Protein AF-A0A3D0QJH9-F1 (afdb_monomer)

pLDDT: mean 87.27, std 7.2, range [61.88, 96.06]

Sequence (185 aa):
MIFDTCVPEQPLGAFIERFICYSDYKVGHAIDRFLPDGNTEIIIDLTDTPQPIFDNVTLQEIQSCKECWASGVRTQPISIPSGNGSAMFIIIFKKGMAAPFFPLPIEMFKRAVGVTPKTYLLIHRFQKAVQEIERRPNLDCAQLALDCGYFDQSHFVHSFKRFSGFTPTEYVSRKNGILNYVPVG

Solvent-accessible surface area (backbone atoms only — not comparable to full-atom values): 10541 Å² total; per-residue (Å²): 108,49,79,47,76,46,67,52,60,81,78,52,38,79,30,36,57,30,39,41,39,38,28,58,39,80,57,99,58,65,70,34,76,50,67,60,81,54,43,34,34,42,40,33,36,71,52,95,68,67,46,52,32,28,38,85,81,81,63,46,75,74,48,68,48,61,49,58,54,70,46,66,68,49,95,56,65,46,28,32,63,45,41,66,74,35,28,41,43,34,42,33,23,35,71,84,45,44,62,87,68,66,80,52,64,76,67,49,51,26,70,76,70,71,44,47,74,45,56,50,49,51,50,50,32,45,53,49,42,58,56,49,58,75,73,43,96,68,89,51,60,55,62,48,14,50,77,37,73,31,94,40,40,66,60,31,38,52,53,41,22,72,75,71,76,32,44,66,70,57,42,65,77,43,52,72,87,49,88,97,48,65,81,82,134

Foldseek 3Di:
DDWDKAQDDPPCNVWFRIKIWDFQDDDPDWKDKAAFPQKKKKKAWLDQDWWFKADPPPRHGPDTDPGIDMDGGDPGIIITTPCRRTTMIMTITDRPSCVVVPVDPQCVCCVVVVDHPSVVLLVQLLLQLLVVLLVDPDDDLQVSCVVSPHPGSVRSQVSNCVPLVHGPVRQSVFDPSDRPDGDDD

Secondary structure (DSSP, 8-state):
-EEEEEPPPTTGGGTEEEEEEEES---S-SEEEEPP-S-EEEEEE-SSS-EEEE-TTT--EEEEE-SEEEE---SS-EEEE--TT-EEEEEEEPTTTTTTTSSS-THHHHHHHSS-HHHHHHHHHHHHHHHHHHH-SS--HHHHHHHTT-SSHHHHHHHHHHHHSS-HHHHHHH--SSTT-----

Nearest PDB structures (foldseek):
  7r3w-assembly4_D  TM=7.873E-01  e=7.531E-02  Salmonella enterica subsp. enterica serovar Typhimurium
  7w2b-assembly4_J  TM=5.674E-01  e=5.263E-02  Xenopus laevis
  6djz-assembly1_B  TM=5.673E-01  e=5.587E-02  Homo sapiens
  8wue-assembly2_F  TM=4.657E-01  e=4.400E-02  Xenopus laevis
  8w4b-assembly1_A  TM=4.652E-01  e=7.094E-02  Xenopus laevis

Mean predicted aligned error: 7.63 Å

Structure (mmCIF, N/CA/C/O backbone):
data_AF-A0A3D0QJH9-F1
#
_entry.id   AF-A0A3D0QJH9-F1
#
loop_
_atom_site.group_PDB
_atom_site.id
_atom_site.type_symbol
_atom_site.label_atom_id
_atom_site.label_alt_id
_atom_site.label_comp_id
_atom_site.label_asym_id
_atom_site.label_entity_id
_atom_site.label_seq_id
_atom_site.pdbx_PDB_ins_code
_atom_site.Cartn_x
_atom_site.Cartn_y
_atom_site.Cartn_z
_atom_site.occupancy
_atom_site.B_iso_or_equiv
_atom_site.auth_seq_id
_atom_site.auth_comp_id
_atom_site.auth_asym_id
_atom_site.auth_atom_id
_atom_site.pdbx_PDB_model_num
ATOM 1 N N . MET A 1 1 ? 1.168 -13.187 6.474 1.00 61.88 1 MET A N 1
ATOM 2 C CA . MET A 1 1 ? 2.013 -12.903 5.301 1.00 61.88 1 MET A CA 1
ATOM 3 C C . MET A 1 1 ? 1.170 -13.149 4.070 1.00 61.88 1 MET A C 1
ATOM 5 O O . MET A 1 1 ? 0.866 -14.301 3.779 1.00 61.88 1 MET A O 1
ATOM 9 N N . ILE A 1 2 ? 0.733 -12.075 3.422 1.00 68.62 2 ILE A N 1
ATOM 10 C CA . ILE A 1 2 ? 0.092 -12.131 2.105 1.00 68.62 2 ILE A CA 1
ATOM 11 C C . ILE A 1 2 ? 1.190 -11.814 1.096 1.00 68.62 2 ILE A C 1
ATOM 13 O O . ILE A 1 2 ? 1.929 -10.851 1.295 1.00 68.62 2 ILE A O 1
ATOM 17 N N . PHE A 1 3 ? 1.330 -12.636 0.062 1.00 79.19 3 PHE A N 1
ATOM 18 C CA . PHE A 1 3 ? 2.196 -12.353 -1.076 1.00 79.19 3 PHE A CA 1
ATOM 19 C C . PHE A 1 3 ? 1.542 -12.943 -2.317 1.00 79.19 3 PHE A C 1
ATOM 21 O O . PHE A 1 3 ? 1.626 -14.144 -2.565 1.00 79.19 3 PHE A O 1
ATOM 28 N N . ASP A 1 4 ? 0.886 -12.083 -3.080 1.00 82.06 4 ASP A N 1
ATOM 29 C CA . ASP A 1 4 ? 0.178 -12.448 -4.293 1.00 82.06 4 ASP A CA 1
ATOM 30 C C . ASP A 1 4 ? 0.818 -11.753 -5.485 1.00 82.06 4 ASP A C 1
ATOM 32 O O . ASP A 1 4 ? 1.147 -10.565 -5.453 1.00 82.06 4 ASP A O 1
ATOM 36 N N . THR A 1 5 ? 0.990 -12.505 -6.565 1.00 89.62 5 THR A N 1
ATOM 37 C CA . THR A 1 5 ? 1.439 -11.976 -7.851 1.00 89.62 5 THR A CA 1
ATOM 38 C C . THR A 1 5 ? 0.420 -12.349 -8.914 1.00 89.62 5 THR A C 1
ATOM 40 O O . THR A 1 5 ? -0.013 -13.497 -8.986 1.00 89.62 5 THR A O 1
ATOM 43 N N . CYS A 1 6 ? 0.038 -11.385 -9.746 1.00 90.50 6 CYS A N 1
ATOM 44 C CA . CYS A 1 6 ? -0.956 -11.577 -10.797 1.00 90.50 6 CYS A CA 1
ATOM 45 C C . CYS A 1 6 ? -0.479 -10.941 -12.102 1.00 90.50 6 CYS A C 1
ATOM 47 O O . CYS A 1 6 ? -0.035 -9.795 -12.109 1.00 90.50 6 CYS A O 1
ATOM 49 N N . VAL A 1 7 ? -0.588 -11.667 -13.214 1.00 91.94 7 VAL A N 1
ATOM 50 C CA . VAL A 1 7 ? -0.393 -11.101 -14.554 1.00 91.94 7 VAL A CA 1
ATOM 51 C C . VAL A 1 7 ? -1.767 -10.681 -15.079 1.00 91.94 7 VAL A C 1
ATOM 53 O O . VAL A 1 7 ? -2.644 -11.539 -15.179 1.00 91.94 7 VAL A O 1
ATOM 56 N N . PRO A 1 8 ? -1.996 -9.394 -15.395 1.00 90.31 8 PRO A N 1
ATOM 57 C CA . PRO A 1 8 ? -3.297 -8.956 -15.878 1.00 90.31 8 PRO A CA 1
ATOM 58 C C . PRO A 1 8 ? -3.631 -9.528 -17.253 1.00 90.31 8 PRO A C 1
ATOM 60 O O . PRO A 1 8 ? -2.780 -9.606 -18.141 1.00 90.31 8 PRO A O 1
ATOM 63 N N . GLU A 1 9 ? -4.913 -9.810 -17.459 1.00 90.00 9 GLU A N 1
ATOM 64 C CA . GLU A 1 9 ? -5.459 -10.052 -18.789 1.00 90.00 9 GLU A CA 1
ATOM 65 C C . GLU A 1 9 ? -5.442 -8.775 -19.650 1.00 90.00 9 GLU A C 1
ATOM 67 O O . GLU A 1 9 ? -5.153 -7.658 -19.199 1.00 90.00 9 GLU A O 1
ATOM 72 N N . GLN A 1 10 ? -5.738 -8.938 -20.937 1.00 87.88 10 GLN A N 1
ATOM 73 C CA . GLN A 1 10 ? -5.883 -7.808 -21.850 1.00 87.88 10 GLN A CA 1
ATOM 74 C C . GLN A 1 10 ? -7.065 -6.909 -21.435 1.00 87.88 10 GLN A C 1
ATOM 76 O O . GLN A 1 10 ? -8.064 -7.413 -20.925 1.00 87.88 10 GLN A O 1
ATOM 81 N N . PRO A 1 11 ? -6.982 -5.580 -21.649 1.00 89.06 11 PRO A N 1
ATOM 82 C CA . PRO A 1 11 ? -5.914 -4.858 -22.356 1.00 89.06 11 PRO A CA 1
ATOM 83 C C . PRO A 1 11 ? -4.693 -4.511 -21.486 1.00 89.06 11 PRO A C 1
ATOM 85 O O . PRO A 1 11 ? -3.663 -4.085 -22.003 1.00 89.06 11 PRO A O 1
ATOM 88 N N . LEU A 1 12 ? -4.780 -4.677 -20.164 1.00 84.69 12 LEU A N 1
ATOM 89 C CA . LEU A 1 12 ? -3.720 -4.260 -19.243 1.00 84.69 12 LEU A CA 1
ATOM 90 C C . LEU A 1 12 ? -2.441 -5.091 -19.403 1.00 84.69 12 LEU A C 1
ATOM 92 O O . LEU A 1 12 ? -1.347 -4.532 -19.327 1.00 84.69 12 LEU A O 1
ATOM 96 N N . GLY A 1 13 ? -2.560 -6.384 -19.718 1.00 90.06 13 GLY A N 1
ATOM 97 C CA . GLY A 1 13 ? -1.424 -7.273 -19.994 1.00 90.06 13 GLY A CA 1
ATOM 98 C C . GLY A 1 13 ? -0.549 -6.865 -21.190 1.00 90.06 13 GLY A C 1
ATOM 99 O O . GLY A 1 13 ? 0.566 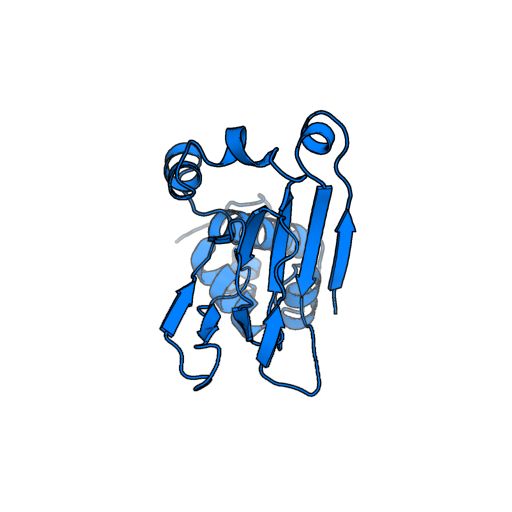-7.374 -21.343 1.00 90.06 13 GLY A O 1
ATOM 100 N N . ALA A 1 14 ? -0.997 -5.938 -22.046 1.00 92.06 14 ALA A N 1
ATOM 101 C CA . ALA A 1 14 ? -0.144 -5.336 -23.075 1.00 92.06 14 ALA A CA 1
ATOM 102 C C . ALA A 1 14 ? 0.936 -4.413 -22.481 1.00 92.06 14 ALA A C 1
ATOM 104 O O . ALA A 1 14 ? 2.018 -4.291 -23.054 1.00 92.06 14 ALA A O 1
ATOM 105 N N . PHE A 1 15 ? 0.668 -3.803 -21.324 1.00 93.12 15 PHE A N 1
ATOM 106 C CA . PHE A 1 15 ? 1.528 -2.787 -20.711 1.00 93.12 15 PHE A CA 1
ATOM 107 C C . PHE A 1 15 ? 2.142 -3.241 -19.389 1.00 93.12 15 PHE A C 1
ATOM 109 O O . PHE A 1 15 ? 3.288 -2.911 -19.088 1.00 93.12 15 PHE A O 1
ATOM 116 N N . ILE A 1 16 ? 1.376 -3.992 -18.601 1.00 93.50 16 ILE A N 1
ATOM 117 C CA . ILE A 1 16 ? 1.731 -4.411 -17.250 1.00 93.50 16 ILE A CA 1
ATOM 118 C C . ILE A 1 16 ? 2.329 -5.815 -17.316 1.00 93.50 16 ILE A C 1
ATOM 120 O O . ILE A 1 16 ? 1.753 -6.731 -17.901 1.00 93.50 16 ILE A O 1
ATOM 124 N N . GLU A 1 17 ? 3.512 -5.961 -16.730 1.00 94.06 17 GLU A N 1
ATOM 125 C CA . GLU A 1 17 ? 4.210 -7.234 -16.571 1.00 94.06 17 GLU A CA 1
ATOM 126 C C . GLU A 1 17 ? 3.543 -8.052 -15.462 1.00 94.06 17 GLU A C 1
ATOM 128 O O . GLU A 1 17 ? 3.241 -9.227 -15.657 1.00 94.06 17 GLU A O 1
ATOM 133 N N . ARG A 1 18 ? 3.290 -7.427 -14.304 1.00 94.56 18 ARG A N 1
ATOM 134 C CA . ARG A 1 18 ? 2.581 -8.039 -13.172 1.00 94.56 18 ARG A CA 1
ATOM 135 C C . ARG A 1 18 ? 2.132 -7.015 -12.135 1.00 94.56 18 ARG A C 1
ATOM 137 O O . ARG A 1 18 ? 2.728 -5.947 -11.993 1.00 94.56 18 ARG A O 1
ATOM 144 N N . PHE A 1 19 ? 1.131 -7.402 -11.361 1.00 90.88 19 PHE A N 1
ATOM 145 C CA . PHE A 1 19 ? 0.822 -6.843 -10.056 1.00 90.88 19 PHE A CA 1
ATOM 146 C C . PHE A 1 19 ? 1.494 -7.671 -8.969 1.00 90.88 19 PHE A C 1
ATOM 148 O O . PHE A 1 19 ? 1.499 -8.900 -9.051 1.00 90.88 19 PHE A O 1
ATOM 155 N N . ILE A 1 20 ? 2.003 -7.005 -7.940 1.00 90.75 20 ILE A N 1
ATOM 156 C CA . ILE A 1 20 ? 2.455 -7.634 -6.700 1.00 90.75 20 ILE A CA 1
ATOM 157 C C . ILE A 1 20 ? 1.680 -6.995 -5.556 1.00 90.75 20 ILE A C 1
ATOM 159 O O . ILE A 1 20 ? 1.664 -5.775 -5.425 1.00 90.75 20 ILE A O 1
ATOM 163 N N . CYS A 1 21 ? 1.046 -7.807 -4.723 1.00 85.88 21 CYS A N 1
ATOM 164 C CA . CYS A 1 21 ? 0.415 -7.367 -3.490 1.00 85.88 21 CYS A CA 1
ATOM 165 C C . CYS A 1 21 ? 1.049 -8.129 -2.336 1.00 85.88 21 CYS A C 1
ATOM 167 O O . CYS A 1 21 ? 1.087 -9.359 -2.367 1.00 85.88 21 CYS A O 1
ATOM 169 N N . TYR A 1 22 ? 1.533 -7.430 -1.317 1.00 85.44 22 TYR A N 1
ATOM 170 C CA . TYR A 1 22 ? 2.007 -8.103 -0.116 1.00 85.44 22 TYR A CA 1
ATOM 171 C C . TYR A 1 22 ? 1.679 -7.341 1.161 1.00 85.44 22 TYR A C 1
ATOM 173 O O . TYR A 1 22 ? 1.507 -6.123 1.146 1.00 85.44 22 TYR A O 1
ATOM 181 N N . SER A 1 23 ? 1.608 -8.077 2.270 1.00 84.12 23 SER A N 1
ATOM 182 C CA . SER A 1 23 ? 1.495 -7.545 3.630 1.00 84.12 23 SER A CA 1
ATOM 183 C C . SER A 1 23 ? 2.172 -8.463 4.645 1.00 84.12 23 SER A C 1
ATOM 185 O O . SER A 1 23 ? 2.295 -9.678 4.437 1.00 84.12 23 SER A O 1
ATOM 187 N N . ASP A 1 24 ? 2.560 -7.883 5.783 1.00 74.12 24 ASP A N 1
ATOM 188 C CA . ASP A 1 24 ? 3.115 -8.603 6.938 1.00 74.12 24 ASP A CA 1
ATOM 189 C C . ASP A 1 24 ? 4.383 -9.388 6.595 1.00 74.12 24 ASP A C 1
ATOM 191 O O . ASP A 1 24 ? 4.599 -10.509 7.069 1.00 74.12 24 ASP A O 1
ATOM 195 N N . TYR A 1 25 ? 5.209 -8.799 5.731 1.00 73.94 25 TYR A N 1
ATOM 196 C CA . TYR A 1 25 ? 6.512 -9.336 5.387 1.00 73.94 25 TYR A CA 1
ATOM 197 C C . TYR A 1 25 ? 7.448 -9.178 6.594 1.00 73.94 25 TYR A C 1
ATOM 199 O O . TYR A 1 25 ? 7.497 -8.115 7.219 1.00 73.94 25 TYR A O 1
ATOM 207 N N . LYS A 1 26 ? 8.131 -10.265 6.972 1.00 75.88 26 LYS A N 1
ATOM 208 C CA . LYS A 1 26 ? 9.106 -10.293 8.068 1.00 75.88 26 LYS A CA 1
ATOM 209 C C . LYS A 1 26 ? 10.407 -10.899 7.573 1.00 75.88 26 LYS A C 1
ATOM 211 O O . LYS A 1 26 ? 10.444 -12.071 7.210 1.00 75.88 26 LYS A O 1
ATOM 216 N N . VAL A 1 27 ? 11.470 -10.115 7.614 1.00 81.31 27 VAL A N 1
ATOM 217 C CA . VAL A 1 27 ? 12.816 -10.504 7.201 1.00 81.31 27 VAL A CA 1
ATOM 218 C C . VAL A 1 27 ? 13.843 -10.094 8.247 1.00 81.31 27 VAL A C 1
ATOM 220 O O . VAL A 1 27 ? 13.664 -9.124 8.983 1.00 81.31 27 VAL A O 1
ATOM 223 N N . GLY A 1 28 ? 14.916 -10.882 8.342 1.00 86.81 28 GLY A N 1
ATOM 224 C CA . GLY A 1 28 ? 15.949 -10.763 9.378 1.00 86.81 28 GLY A CA 1
ATOM 225 C C . GLY A 1 28 ? 16.920 -9.594 9.198 1.00 86.81 28 GLY A C 1
ATOM 226 O O . GLY A 1 28 ? 17.901 -9.504 9.931 1.00 86.81 28 GLY A O 1
ATOM 227 N N . HIS A 1 29 ? 16.674 -8.716 8.229 1.00 89.88 29 HIS A N 1
ATOM 228 C CA . HIS A 1 29 ? 17.491 -7.550 7.912 1.00 89.88 29 HIS A CA 1
ATOM 229 C C . HIS A 1 29 ? 16.612 -6.307 7.732 1.00 89.88 29 HIS A C 1
ATOM 231 O O . HIS A 1 29 ? 15.392 -6.401 7.604 1.00 89.88 29 HIS A O 1
ATOM 237 N N . ALA A 1 30 ? 17.231 -5.128 7.817 1.00 88.88 30 ALA A N 1
ATOM 238 C CA . ALA A 1 30 ? 16.512 -3.854 7.887 1.00 88.88 30 ALA A CA 1
ATOM 239 C C . ALA A 1 30 ? 16.455 -3.094 6.555 1.00 88.88 30 ALA A C 1
ATOM 241 O O . ALA A 1 30 ? 15.488 -2.370 6.316 1.00 88.88 30 ALA A O 1
ATOM 242 N N . ILE A 1 31 ? 17.489 -3.229 5.720 1.00 92.31 31 ILE A N 1
ATOM 243 C CA . ILE A 1 31 ? 17.628 -2.497 4.459 1.00 92.31 31 ILE A CA 1
ATOM 244 C C . ILE A 1 31 ? 17.885 -3.479 3.321 1.00 92.31 31 ILE A C 1
ATOM 246 O O . ILE A 1 31 ? 18.807 -4.292 3.388 1.00 92.31 31 ILE A O 1
ATOM 250 N N . ASP A 1 32 ? 17.092 -3.351 2.264 1.00 92.38 32 ASP A N 1
ATOM 251 C CA . ASP A 1 32 ? 17.270 -4.028 0.991 1.00 92.38 32 ASP A CA 1
ATOM 252 C C . ASP A 1 32 ? 17.932 -3.115 -0.031 1.00 92.38 32 ASP A C 1
ATOM 254 O O . ASP A 1 32 ? 17.676 -1.910 -0.092 1.00 92.38 32 ASP A O 1
ATOM 258 N N . ARG A 1 33 ? 18.768 -3.719 -0.876 1.00 93.50 33 ARG A N 1
ATOM 259 C CA . ARG A 1 33 ? 19.326 -3.063 -2.054 1.00 93.50 33 ARG A CA 1
ATOM 260 C C . ARG A 1 33 ? 18.624 -3.580 -3.297 1.00 93.50 33 ARG A C 1
ATOM 262 O O . ARG A 1 33 ? 18.899 -4.686 -3.754 1.00 93.50 33 ARG A O 1
ATOM 269 N N . PHE A 1 34 ? 17.761 -2.752 -3.865 1.00 90.31 34 PHE A N 1
ATOM 270 C CA . PHE A 1 34 ? 17.111 -3.050 -5.130 1.00 90.31 34 PHE A CA 1
ATOM 271 C C . PHE A 1 34 ? 18.025 -2.635 -6.288 1.00 90.31 34 PHE A C 1
ATOM 273 O O . PHE A 1 34 ? 18.490 -1.492 -6.365 1.00 90.31 34 PHE A O 1
ATOM 280 N N . LEU A 1 35 ? 18.347 -3.594 -7.155 1.00 91.75 35 LEU A N 1
ATOM 281 C CA . LEU A 1 35 ? 19.263 -3.412 -8.280 1.00 91.75 35 LEU A CA 1
ATOM 282 C C . LEU A 1 35 ? 18.505 -2.922 -9.524 1.00 91.75 35 LEU A C 1
ATOM 284 O O . LEU A 1 35 ? 17.335 -3.257 -9.687 1.00 91.75 35 LEU A O 1
ATOM 288 N N . PRO A 1 36 ? 19.157 -2.175 -10.432 1.00 89.50 36 PRO A N 1
ATOM 289 C CA . PRO A 1 36 ? 18.555 -1.811 -11.709 1.00 89.50 36 PRO A CA 1
ATOM 290 C C . PRO A 1 36 ? 18.096 -3.028 -12.523 1.00 89.50 36 PRO A C 1
ATOM 292 O O . PRO A 1 36 ? 18.908 -3.887 -12.864 1.00 89.50 36 PRO A O 1
ATOM 295 N N . ASP A 1 37 ? 16.818 -3.067 -12.896 1.00 88.19 37 ASP A N 1
ATOM 296 C CA . ASP A 1 37 ? 16.212 -4.141 -13.702 1.00 88.19 37 ASP A CA 1
ATOM 297 C C . ASP A 1 37 ? 15.601 -3.645 -15.035 1.00 88.19 37 ASP A C 1
ATOM 299 O O . ASP A 1 37 ? 15.262 -4.435 -15.926 1.00 88.19 37 ASP A O 1
ATOM 303 N N . GLY A 1 38 ? 15.521 -2.321 -15.207 1.00 86.31 38 GLY A N 1
ATOM 304 C CA . GLY A 1 38 ? 14.949 -1.658 -16.379 1.00 86.31 38 GLY A CA 1
ATOM 305 C C . GLY A 1 38 ? 13.425 -1.537 -16.350 1.00 86.31 38 GLY A C 1
ATOM 306 O O . GLY A 1 38 ? 12.846 -1.092 -17.345 1.00 86.31 38 GLY A O 1
ATOM 307 N N . ASN A 1 39 ? 12.777 -1.925 -15.253 1.00 89.56 39 ASN A N 1
ATOM 308 C CA . ASN A 1 39 ? 11.342 -1.778 -15.095 1.00 89.56 39 ASN A CA 1
ATOM 309 C C . ASN A 1 39 ? 10.981 -0.355 -14.671 1.00 89.56 39 ASN A C 1
ATOM 311 O O . ASN A 1 39 ? 11.800 0.448 -14.222 1.00 89.56 39 ASN A O 1
ATOM 315 N N . THR A 1 40 ? 9.715 -0.031 -14.880 1.00 91.06 40 THR A N 1
ATOM 316 C CA . THR A 1 40 ? 9.078 1.133 -14.281 1.00 91.06 40 THR A CA 1
ATOM 317 C C . THR A 1 40 ? 7.937 0.615 -13.430 1.00 91.06 40 THR A C 1
ATOM 319 O O . THR A 1 40 ? 7.256 -0.332 -13.825 1.00 91.06 40 THR A O 1
ATOM 322 N N . GLU A 1 41 ? 7.741 1.217 -12.268 1.00 91.75 41 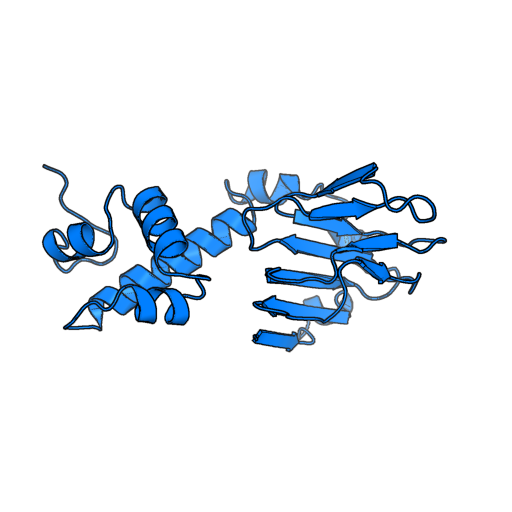GLU A N 1
ATOM 323 C CA . GLU A 1 41 ? 6.806 0.732 -11.265 1.00 91.75 41 GLU A CA 1
ATOM 324 C C . GLU A 1 41 ? 5.944 1.873 -10.742 1.00 91.75 41 GLU A C 1
ATOM 326 O O . GLU A 1 41 ? 6.436 2.981 -10.527 1.00 91.75 41 GLU A O 1
ATOM 331 N N . ILE A 1 42 ? 4.667 1.594 -10.499 1.00 90.19 42 ILE A N 1
ATOM 332 C CA . ILE A 1 42 ? 3.840 2.401 -9.599 1.00 90.19 42 ILE A CA 1
ATOM 333 C C . ILE A 1 42 ? 3.705 1.612 -8.308 1.00 90.19 42 ILE A C 1
ATOM 335 O O . ILE A 1 42 ? 3.269 0.463 -8.321 1.00 90.19 42 ILE A O 1
ATOM 339 N N . ILE A 1 43 ? 4.071 2.236 -7.199 1.00 89.69 43 ILE A N 1
ATOM 340 C CA . ILE A 1 43 ? 4.036 1.631 -5.875 1.00 89.69 43 ILE A CA 1
ATOM 341 C C . ILE A 1 43 ? 2.962 2.353 -5.076 1.00 89.69 43 ILE A C 1
ATOM 343 O O . ILE A 1 43 ? 2.952 3.581 -5.001 1.00 89.69 43 ILE A O 1
ATOM 347 N N . ILE A 1 44 ? 2.038 1.589 -4.505 1.00 87.94 44 ILE A N 1
ATOM 348 C CA . ILE A 1 44 ? 0.986 2.070 -3.616 1.00 87.94 44 ILE A CA 1
ATOM 349 C C . ILE A 1 44 ? 1.269 1.490 -2.235 1.00 87.94 44 ILE A C 1
ATOM 351 O O . ILE A 1 44 ? 1.147 0.284 -2.023 1.00 87.94 44 ILE A O 1
ATOM 355 N N . ASP A 1 45 ? 1.631 2.359 -1.303 1.00 87.00 45 ASP A N 1
ATOM 356 C CA . ASP A 1 45 ? 1.799 2.012 0.098 1.00 87.00 45 ASP A CA 1
ATOM 357 C C . ASP A 1 45 ? 0.447 1.990 0.803 1.00 87.00 45 ASP A C 1
ATOM 359 O O . ASP A 1 45 ? -0.311 2.967 0.833 1.00 87.00 45 ASP A O 1
ATOM 363 N N . LEU A 1 46 ? 0.137 0.823 1.352 1.00 82.50 46 LEU A N 1
ATOM 364 C CA . LEU A 1 46 ? -1.106 0.529 2.045 1.00 82.50 46 LEU A CA 1
ATOM 365 C C . LEU A 1 46 ? -0.978 0.779 3.558 1.00 82.50 46 LEU A C 1
ATOM 367 O O . LEU A 1 46 ? -1.957 0.575 4.281 1.00 82.50 46 LEU A O 1
ATOM 371 N N . THR A 1 47 ? 0.196 1.213 4.031 1.00 78.62 47 THR A N 1
ATOM 372 C CA . THR A 1 47 ? 0.506 1.577 5.422 1.00 78.62 47 THR A CA 1
ATOM 373 C C . THR A 1 47 ? 0.451 3.086 5.650 1.00 78.62 47 THR A C 1
ATOM 375 O O . THR A 1 47 ? 0.487 3.878 4.709 1.00 78.62 47 THR A O 1
ATOM 378 N N . ASP A 1 48 ? 0.357 3.510 6.913 1.00 71.12 48 ASP A N 1
ATOM 379 C CA . ASP A 1 48 ? 0.325 4.924 7.323 1.00 71.12 48 ASP A CA 1
ATOM 380 C C . ASP A 1 48 ? 1.700 5.572 7.520 1.00 71.12 48 ASP A C 1
ATOM 382 O O . ASP A 1 48 ? 1.784 6.787 7.714 1.00 71.12 48 ASP A O 1
ATOM 386 N N . THR A 1 49 ? 2.775 4.798 7.410 1.00 76.69 49 THR A N 1
ATOM 387 C CA . THR A 1 49 ? 4.146 5.272 7.612 1.00 76.69 49 THR A CA 1
ATOM 388 C C . THR A 1 49 ? 4.811 5.623 6.284 1.00 76.69 49 THR A C 1
ATOM 390 O O . THR A 1 49 ? 4.783 4.801 5.375 1.00 76.69 49 THR A O 1
ATOM 393 N N . PRO A 1 50 ? 5.451 6.799 6.153 1.00 83.25 50 PRO A N 1
ATOM 394 C CA . PRO A 1 50 ? 6.279 7.104 4.990 1.00 83.25 50 PRO A CA 1
ATOM 395 C C . PRO A 1 50 ? 7.392 6.067 4.800 1.00 83.25 50 PRO A C 1
ATOM 397 O O . PRO A 1 50 ? 7.993 5.625 5.778 1.00 83.25 50 PRO A O 1
ATOM 400 N N . GLN A 1 51 ? 7.701 5.731 3.549 1.00 88.00 51 GLN A N 1
ATOM 401 C CA . GLN A 1 51 ? 8.776 4.798 3.213 1.00 88.00 51 GLN A CA 1
ATOM 402 C C . GLN A 1 51 ? 10.046 5.570 2.862 1.00 88.00 51 GLN A C 1
ATOM 404 O O . GLN A 1 51 ? 10.046 6.288 1.856 1.00 88.00 51 GLN A O 1
ATOM 409 N N . PRO A 1 52 ? 11.119 5.469 3.664 1.00 92.06 52 PRO A N 1
ATOM 410 C CA . PRO A 1 52 ? 12.368 6.147 3.363 1.00 92.06 52 PRO A CA 1
ATOM 411 C C . PRO A 1 52 ? 13.098 5.498 2.182 1.00 92.06 52 PRO A C 1
ATOM 413 O O . PRO A 1 52 ? 12.984 4.305 1.907 1.00 92.06 52 PRO A O 1
ATOM 416 N N . ILE A 1 53 ? 13.893 6.309 1.504 1.00 92.06 53 ILE A N 1
ATOM 417 C CA . ILE A 1 53 ? 14.925 5.919 0.555 1.00 92.06 53 ILE A CA 1
ATOM 418 C C . ILE A 1 53 ? 16.248 6.345 1.181 1.00 92.06 53 ILE A C 1
ATOM 420 O O . ILE A 1 53 ? 16.401 7.494 1.606 1.00 92.06 53 ILE A O 1
ATOM 424 N N . PHE A 1 54 ? 17.199 5.420 1.229 1.00 95.38 54 PHE A N 1
ATOM 425 C CA . PHE A 1 54 ? 18.499 5.638 1.845 1.00 95.38 54 PHE A CA 1
ATOM 426 C C . PHE A 1 54 ? 19.576 5.922 0.799 1.00 95.38 54 PHE A C 1
ATOM 428 O O . PHE A 1 54 ? 19.540 5.397 -0.320 1.00 95.38 54 PHE A O 1
ATOM 435 N N . ASP A 1 55 ? 20.568 6.720 1.189 1.00 94.69 55 ASP A N 1
ATOM 436 C CA . ASP A 1 55 ? 21.813 6.844 0.440 1.00 94.69 55 ASP A CA 1
ATOM 437 C C . ASP A 1 55 ? 22.493 5.475 0.299 1.00 94.69 55 ASP A C 1
ATOM 439 O O . ASP A 1 55 ? 22.537 4.673 1.235 1.00 94.69 55 ASP A O 1
ATOM 443 N N . ASN A 1 56 ? 23.060 5.205 -0.876 1.00 93.12 56 ASN A N 1
ATOM 444 C CA . ASN A 1 56 ? 23.641 3.899 -1.185 1.00 93.12 56 ASN A CA 1
ATOM 445 C C . ASN A 1 56 ? 24.950 3.599 -0.443 1.00 93.12 56 ASN A C 1
ATOM 447 O O . ASN A 1 56 ? 25.405 2.452 -0.476 1.00 93.12 56 ASN A O 1
ATOM 451 N N . VAL A 1 57 ? 25.583 4.592 0.177 1.00 93.19 57 VAL A N 1
ATOM 452 C CA . VAL A 1 57 ? 26.848 4.433 0.898 1.00 93.19 57 VAL A CA 1
ATOM 453 C C . VAL A 1 57 ? 26.639 4.653 2.388 1.00 93.19 57 VAL A C 1
ATOM 455 O O . VAL A 1 57 ? 26.999 3.789 3.183 1.00 93.19 57 VAL A O 1
ATOM 458 N N . THR A 1 58 ? 26.049 5.782 2.778 1.00 95.81 58 THR A N 1
ATOM 459 C CA . THR A 1 58 ? 25.922 6.163 4.194 1.00 95.81 58 THR A CA 1
ATOM 460 C C . THR A 1 58 ? 24.737 5.502 4.892 1.00 95.81 58 THR A C 1
ATOM 462 O O . THR A 1 58 ? 24.702 5.486 6.121 1.00 95.81 58 THR A O 1
ATOM 465 N N . LEU A 1 59 ? 23.772 4.972 4.128 1.00 94.56 59 LEU A N 1
ATOM 466 C CA . LEU A 1 59 ? 22.497 4.434 4.616 1.00 94.56 59 LEU A CA 1
ATOM 467 C C . LEU A 1 59 ? 21.663 5.441 5.428 1.00 94.56 59 LEU A C 1
ATOM 469 O O . LEU A 1 59 ? 20.737 5.055 6.139 1.00 94.56 59 LEU A O 1
ATOM 473 N N . GLN A 1 60 ? 21.965 6.736 5.316 1.00 95.19 60 GLN A N 1
ATOM 474 C CA . GLN A 1 60 ? 21.124 7.790 5.872 1.00 95.19 60 GLN A CA 1
ATOM 475 C C . GLN A 1 60 ? 19.926 8.040 4.957 1.00 95.19 60 GLN A C 1
ATOM 477 O O . GLN A 1 60 ? 20.034 7.920 3.736 1.00 95.19 60 GLN A O 1
ATOM 482 N N . GLU A 1 61 ? 18.774 8.371 5.544 1.00 94.75 61 GLU A N 1
ATOM 483 C CA . GLU A 1 61 ? 17.585 8.740 4.775 1.00 94.75 61 GLU A CA 1
ATOM 484 C C . GLU A 1 61 ? 17.874 9.999 3.949 1.00 94.75 61 GLU A C 1
ATOM 486 O O . GLU A 1 61 ? 18.314 11.016 4.484 1.00 94.75 61 GLU A O 1
ATOM 491 N N . ILE A 1 62 ? 17.614 9.924 2.644 1.00 94.62 62 ILE A N 1
ATOM 492 C CA . ILE A 1 62 ? 17.771 11.050 1.709 1.00 94.62 62 ILE A CA 1
ATOM 493 C C . ILE A 1 62 ? 16.431 11.554 1.173 1.00 94.62 62 ILE A C 1
ATOM 495 O O . ILE A 1 62 ? 16.336 12.678 0.687 1.00 94.62 62 ILE A O 1
ATOM 499 N N . GLN A 1 63 ? 15.395 10.721 1.243 1.00 91.50 63 GLN A N 1
ATOM 500 C CA . GLN A 1 63 ? 14.048 11.015 0.772 1.00 91.50 63 GLN A CA 1
ATOM 501 C C . GLN A 1 63 ? 13.059 10.074 1.464 1.00 91.50 63 GLN A C 1
ATOM 503 O O . GLN A 1 63 ? 13.431 8.975 1.854 1.00 91.50 63 GLN A O 1
ATOM 508 N N . SER A 1 64 ? 11.783 10.453 1.530 1.00 89.56 64 SER A N 1
ATOM 509 C CA . SER A 1 64 ? 10.693 9.524 1.829 1.00 89.56 64 SER A CA 1
ATOM 510 C C . SER A 1 64 ? 9.534 9.652 0.842 1.00 89.56 64 SER A C 1
ATOM 512 O O . SER A 1 64 ? 9.228 10.733 0.330 1.00 89.56 64 SER A O 1
ATOM 514 N N . CYS A 1 65 ? 8.888 8.524 0.569 1.00 86.75 65 CYS A N 1
ATOM 515 C CA . CYS A 1 65 ? 7.702 8.409 -0.268 1.00 86.75 65 CYS A CA 1
ATOM 516 C C . CYS A 1 65 ? 6.462 8.161 0.601 1.00 86.75 65 CYS A C 1
ATOM 518 O O . CYS A 1 65 ? 6.546 7.554 1.669 1.00 86.75 65 CYS A O 1
ATOM 520 N N . LYS A 1 66 ? 5.298 8.655 0.166 1.00 81.81 66 LYS A N 1
ATOM 521 C CA . LYS A 1 66 ? 4.038 8.552 0.918 1.00 81.81 66 LYS A CA 1
ATOM 522 C C . LYS A 1 66 ? 2.911 8.135 -0.005 1.00 81.81 66 LYS A C 1
ATOM 524 O O . LYS A 1 66 ? 2.791 8.696 -1.086 1.00 81.81 66 LYS A O 1
ATOM 529 N N . GLU A 1 67 ? 2.058 7.234 0.475 1.00 83.12 67 GLU A N 1
AT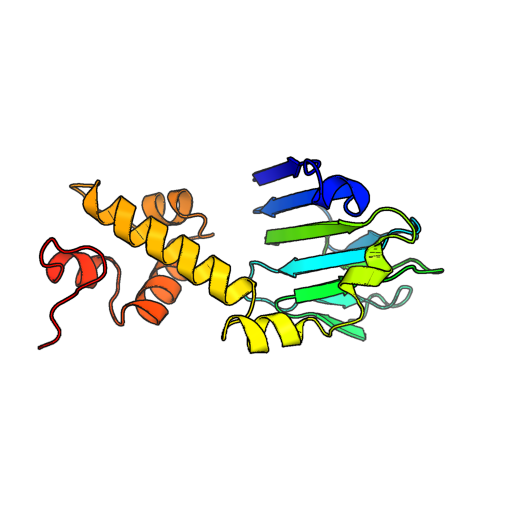OM 530 C CA . GLU A 1 67 ? 0.827 6.752 -0.171 1.00 83.12 67 GLU A CA 1
ATOM 531 C C . GLU A 1 67 ? 1.014 6.102 -1.546 1.00 83.12 67 GLU A C 1
ATOM 533 O O . GLU A 1 67 ? 0.707 4.930 -1.709 1.00 83.12 67 GLU A O 1
ATOM 538 N N . CYS A 1 68 ? 1.466 6.842 -2.553 1.00 84.88 68 CYS A N 1
ATOM 539 C CA . CYS A 1 68 ? 1.739 6.317 -3.876 1.00 84.88 68 CYS A CA 1
ATOM 540 C C . CYS A 1 68 ? 2.841 7.129 -4.555 1.00 84.88 68 CYS A C 1
ATOM 542 O O . CYS A 1 68 ? 2.857 8.356 -4.486 1.00 84.88 68 CYS A O 1
ATOM 544 N N . TRP A 1 69 ? 3.760 6.443 -5.218 1.00 86.44 69 TRP A N 1
ATOM 545 C CA . TRP A 1 69 ? 4.808 7.056 -6.021 1.00 86.44 69 TRP A CA 1
ATOM 546 C C . TRP A 1 69 ? 5.147 6.144 -7.185 1.00 86.44 69 TRP A C 1
ATOM 548 O O . TRP A 1 69 ? 4.677 5.009 -7.275 1.00 86.44 69 TRP A O 1
ATOM 558 N N . ALA A 1 70 ? 5.992 6.643 -8.074 1.00 86.56 70 ALA A N 1
ATOM 559 C CA . ALA A 1 70 ? 6.507 5.838 -9.150 1.00 86.56 70 ALA A CA 1
ATOM 560 C C . ALA A 1 70 ? 8.029 5.740 -9.113 1.00 86.56 70 ALA A C 1
ATOM 562 O O . ALA A 1 70 ? 8.724 6.710 -8.802 1.00 86.56 70 ALA A O 1
ATOM 563 N N . SER A 1 71 ? 8.533 4.555 -9.436 1.00 86.94 71 SER A N 1
ATOM 564 C CA . SER A 1 71 ? 9.954 4.271 -9.592 1.00 86.94 71 SER A CA 1
ATOM 565 C C . SER A 1 71 ? 10.241 4.075 -11.075 1.00 86.94 71 SER A C 1
ATOM 567 O O . SER A 1 71 ? 9.718 3.158 -11.702 1.00 86.94 71 SER A O 1
ATOM 569 N N . GLY A 1 72 ? 11.015 4.987 -11.661 1.00 84.44 72 GLY A N 1
ATOM 570 C CA . GLY A 1 72 ? 11.435 4.898 -13.058 1.00 84.44 72 GLY A CA 1
ATOM 571 C C . GLY A 1 72 ? 12.653 3.996 -13.255 1.00 84.44 72 GLY A C 1
ATOM 572 O O . GLY A 1 72 ? 13.226 3.470 -12.301 1.00 84.44 72 GLY A O 1
ATOM 573 N N . VAL A 1 73 ? 13.097 3.888 -14.509 1.00 86.12 73 VAL A N 1
ATOM 574 C CA . VAL A 1 73 ? 14.336 3.182 -14.859 1.00 86.12 73 VAL A CA 1
ATOM 575 C C . VAL A 1 73 ? 15.532 3.838 -14.165 1.00 86.12 73 VAL A C 1
ATOM 577 O O . VAL A 1 73 ? 15.708 5.057 -14.216 1.00 86.12 73 VAL A O 1
ATOM 580 N N . ARG A 1 74 ? 16.378 3.019 -13.537 1.00 84.44 74 ARG A N 1
ATOM 581 C CA . ARG A 1 74 ? 17.567 3.457 -12.795 1.00 84.44 74 ARG A CA 1
ATOM 582 C C . ARG A 1 74 ? 18.844 2.914 -13.428 1.00 84.44 74 ARG A C 1
ATOM 584 O O . ARG A 1 74 ? 18.836 1.853 -14.037 1.00 84.44 74 ARG A O 1
ATOM 591 N N . THR A 1 75 ? 19.954 3.626 -13.242 1.00 88.56 75 THR A N 1
ATOM 592 C CA . THR A 1 75 ? 21.314 3.173 -13.605 1.00 88.56 75 THR A CA 1
ATOM 593 C C . THR A 1 75 ? 22.156 2.797 -12.385 1.00 88.56 75 THR A C 1
ATOM 595 O O . THR A 1 75 ? 23.259 2.280 -12.528 1.00 88.56 75 THR A O 1
ATOM 598 N N . GLN A 1 76 ? 21.638 3.056 -11.184 1.00 91.56 76 GLN A N 1
ATOM 599 C CA . GLN A 1 76 ? 22.269 2.793 -9.894 1.00 91.56 76 GLN A CA 1
ATOM 600 C C . GLN A 1 76 ? 21.268 2.082 -8.975 1.00 91.56 76 GLN A C 1
ATOM 602 O O . GLN A 1 76 ? 20.058 2.288 -9.133 1.00 91.56 76 GLN A O 1
ATOM 607 N N . PRO A 1 77 ? 21.736 1.265 -8.015 1.00 92.88 77 PRO A N 1
ATOM 608 C CA . PRO A 1 77 ? 20.850 0.629 -7.050 1.00 92.88 77 PRO A CA 1
ATOM 609 C C . PRO A 1 77 ? 20.120 1.656 -6.176 1.00 92.88 77 PRO A C 1
ATOM 611 O O . PRO A 1 77 ? 20.458 2.843 -6.156 1.00 92.88 77 PRO A O 1
ATOM 614 N N . ILE A 1 78 ? 19.116 1.197 -5.438 1.00 92.12 78 ILE A N 1
ATOM 615 C CA . ILE A 1 78 ? 18.445 1.968 -4.392 1.00 92.12 78 ILE A CA 1
ATOM 616 C C . ILE A 1 78 ? 18.425 1.163 -3.101 1.00 92.12 78 ILE A C 1
ATOM 618 O O . ILE A 1 78 ? 18.141 -0.034 -3.117 1.00 92.12 78 ILE A O 1
ATOM 622 N N . SER A 1 79 ? 18.736 1.825 -1.992 1.00 95.19 79 SER A N 1
ATOM 623 C CA . SER A 1 79 ? 18.596 1.248 -0.659 1.00 95.19 79 SER A CA 1
ATOM 624 C C . SER A 1 79 ? 17.235 1.651 -0.078 1.00 95.19 79 SER A C 1
ATOM 626 O O . SER A 1 79 ? 16.923 2.840 -0.008 1.00 95.19 79 SER A O 1
ATOM 628 N N . ILE A 1 80 ? 16.416 0.673 0.304 1.00 92.38 80 ILE A N 1
ATOM 629 C CA . ILE A 1 80 ? 15.053 0.845 0.844 1.00 92.38 80 ILE A CA 1
ATOM 630 C C . ILE A 1 80 ? 14.860 -0.043 2.082 1.00 92.38 80 ILE A C 1
ATOM 632 O O . ILE A 1 80 ? 15.631 -0.983 2.263 1.00 92.38 80 ILE A O 1
ATOM 636 N N . PRO A 1 81 ? 13.861 0.201 2.946 1.00 90.50 81 PRO A N 1
ATOM 637 C CA . PRO A 1 81 ? 13.526 -0.726 4.019 1.00 90.50 81 PRO A CA 1
ATOM 638 C C . PRO A 1 81 ? 13.205 -2.111 3.471 1.00 90.50 81 PRO A C 1
ATOM 640 O O . PRO A 1 81 ? 12.569 -2.230 2.425 1.00 90.50 81 PRO A O 1
ATOM 643 N N . SER A 1 82 ? 13.551 -3.156 4.218 1.00 88.31 82 SER A N 1
ATOM 644 C CA . SER A 1 82 ? 13.327 -4.547 3.800 1.00 88.31 82 SER A CA 1
ATOM 645 C C . SER A 1 82 ? 11.866 -5.014 3.835 1.00 88.31 82 SER A C 1
ATOM 647 O O . SER A 1 82 ? 11.570 -6.201 3.936 1.00 88.31 82 SER A O 1
ATOM 649 N N . GLY A 1 83 ? 10.919 -4.079 3.811 1.00 80.31 83 GLY A N 1
ATOM 650 C CA . GLY A 1 83 ? 9.492 -4.378 3.826 1.00 80.31 83 GLY A CA 1
ATOM 651 C C . GLY A 1 83 ? 8.957 -4.878 5.173 1.00 80.31 83 GLY A C 1
ATOM 652 O O . GLY A 1 83 ? 7.818 -5.338 5.233 1.00 80.31 83 GLY A O 1
ATOM 653 N N . ASN A 1 84 ? 9.747 -4.816 6.254 1.00 80.50 84 ASN A N 1
ATOM 654 C CA . ASN A 1 84 ? 9.325 -5.256 7.587 1.00 80.50 84 ASN A CA 1
ATOM 655 C C . ASN A 1 84 ? 8.105 -4.459 8.070 1.00 80.50 84 ASN A C 1
ATOM 657 O O . ASN A 1 84 ? 8.208 -3.269 8.356 1.00 80.50 84 ASN A O 1
ATOM 661 N N . GLY A 1 85 ? 6.952 -5.128 8.173 1.00 76.69 85 GLY A N 1
ATOM 662 C CA . GLY A 1 85 ? 5.683 -4.475 8.524 1.00 76.69 85 GLY A CA 1
ATOM 663 C C . GLY A 1 85 ? 5.089 -3.607 7.407 1.00 76.69 85 GLY A C 1
ATOM 664 O O . GLY A 1 85 ? 4.127 -2.880 7.643 1.00 76.69 85 GLY A O 1
ATOM 665 N N . SER A 1 86 ? 5.633 -3.686 6.193 1.00 82.81 86 SER A N 1
ATOM 666 C CA . SER A 1 86 ? 5.096 -2.999 5.025 1.00 82.81 86 SER A CA 1
ATOM 667 C C . SER A 1 86 ? 3.907 -3.750 4.429 1.00 82.81 86 SER A C 1
ATOM 669 O O . SER A 1 86 ? 3.797 -4.978 4.510 1.00 82.81 86 SER A O 1
ATOM 671 N N . ALA A 1 87 ? 3.032 -2.994 3.772 1.00 85.69 87 ALA A N 1
ATOM 672 C CA . ALA A 1 87 ? 1.969 -3.518 2.936 1.00 85.69 87 ALA A CA 1
ATOM 673 C C . ALA A 1 87 ? 1.927 -2.703 1.644 1.00 85.69 87 ALA A C 1
ATOM 675 O O . ALA A 1 87 ? 1.684 -1.501 1.693 1.00 85.69 87 ALA A O 1
ATOM 676 N N . MET A 1 88 ? 2.182 -3.341 0.504 1.00 88.50 88 MET A N 1
ATOM 677 C CA . MET A 1 88 ? 2.334 -2.659 -0.782 1.00 88.50 88 MET A CA 1
ATOM 678 C C . MET A 1 88 ? 1.473 -3.309 -1.854 1.00 88.50 88 MET A C 1
ATOM 680 O O . MET A 1 88 ? 1.331 -4.531 -1.898 1.00 88.50 88 MET A O 1
ATOM 684 N N . PHE A 1 89 ? 0.973 -2.483 -2.768 1.00 88.62 89 PHE A N 1
ATOM 685 C CA . PHE A 1 89 ? 0.502 -2.913 -4.076 1.00 88.62 89 PHE A CA 1
ATOM 686 C C . PHE A 1 89 ? 1.381 -2.270 -5.148 1.00 88.62 89 PHE A C 1
ATOM 688 O O . PHE A 1 89 ? 1.452 -1.047 -5.252 1.00 88.62 89 PHE A O 1
ATOM 695 N N . ILE A 1 90 ? 2.070 -3.090 -5.930 1.00 91.25 90 ILE A N 1
ATOM 696 C CA . ILE A 1 90 ? 3.057 -2.665 -6.919 1.00 91.25 90 ILE A CA 1
ATOM 697 C C . ILE A 1 90 ? 2.562 -3.068 -8.302 1.00 91.25 90 ILE A C 1
ATOM 699 O O . ILE A 1 90 ? 2.203 -4.221 -8.541 1.00 91.25 90 ILE A O 1
ATOM 703 N N . ILE A 1 91 ? 2.565 -2.112 -9.221 1.00 92.44 91 ILE A N 1
ATOM 704 C CA . ILE A 1 91 ? 2.297 -2.314 -10.640 1.00 92.44 91 ILE A CA 1
ATOM 705 C C . ILE A 1 91 ? 3.635 -2.247 -11.359 1.00 92.44 91 ILE A C 1
ATOM 707 O O . ILE A 1 91 ? 4.221 -1.170 -11.445 1.00 92.44 91 ILE A O 1
ATOM 711 N N . ILE A 1 92 ? 4.102 -3.374 -11.890 1.00 93.00 92 ILE A N 1
ATOM 712 C CA . ILE A 1 92 ? 5.345 -3.440 -12.660 1.00 93.00 92 ILE A CA 1
ATOM 713 C C . ILE A 1 92 ? 4.988 -3.395 -14.141 1.00 93.00 92 ILE A C 1
ATOM 715 O O . ILE A 1 92 ? 4.267 -4.259 -14.647 1.00 93.00 92 ILE A O 1
ATOM 719 N N . PHE A 1 93 ? 5.487 -2.387 -14.848 1.00 94.06 93 PHE A N 1
ATOM 720 C CA . PHE A 1 93 ? 5.298 -2.243 -16.287 1.00 94.06 93 PHE A CA 1
ATOM 721 C C . PHE A 1 93 ? 6.342 -3.039 -17.061 1.00 94.0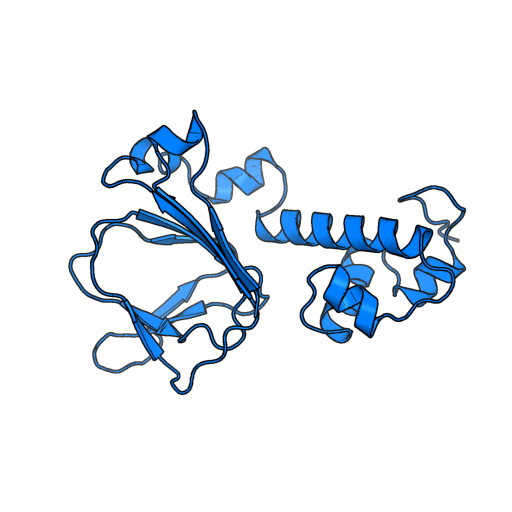6 93 PHE A C 1
ATOM 723 O O . PHE A 1 93 ? 7.505 -3.126 -16.666 1.00 94.06 93 PHE A O 1
ATOM 730 N N . LYS A 1 94 ? 5.942 -3.546 -18.227 1.00 92.81 94 LYS A N 1
ATOM 731 C CA . LYS A 1 94 ? 6.887 -4.050 -19.224 1.00 92.81 94 LYS A CA 1
ATOM 732 C C . LYS A 1 94 ? 7.834 -2.924 -19.636 1.00 92.81 94 LYS A C 1
ATOM 734 O O . LYS A 1 94 ? 7.448 -1.754 -19.693 1.00 92.81 94 LYS A O 1
ATOM 739 N N . LYS A 1 95 ? 9.075 -3.281 -19.959 1.00 91.62 95 LYS A N 1
ATOM 740 C CA . LYS A 1 95 ? 10.131 -2.330 -20.338 1.00 91.62 95 LYS A CA 1
ATOM 741 C C . LYS A 1 95 ? 9.650 -1.391 -21.449 1.00 91.62 95 LYS A C 1
ATOM 743 O O . LYS A 1 95 ? 9.211 -1.846 -22.499 1.00 91.62 95 LYS A O 1
ATOM 748 N N . GLY A 1 96 ? 9.706 -0.083 -21.193 1.00 89.00 96 GLY A N 1
ATOM 749 C CA . GLY A 1 96 ? 9.258 0.962 -22.124 1.00 89.00 96 GLY A CA 1
ATOM 750 C C . GLY A 1 96 ? 7.737 1.142 -22.251 1.00 89.00 96 GLY A C 1
ATOM 751 O O . GLY A 1 96 ? 7.297 2.125 -22.841 1.00 89.00 96 GLY A O 1
ATOM 752 N N . MET A 1 97 ? 6.920 0.266 -21.661 1.00 91.06 97 MET A N 1
ATOM 753 C CA . MET A 1 97 ? 5.457 0.281 -21.818 1.00 91.06 97 MET A CA 1
ATOM 754 C C . MET A 1 97 ? 4.729 1.127 -20.770 1.00 91.06 97 MET A C 1
ATOM 756 O O . MET A 1 97 ? 3.511 1.271 -20.829 1.00 91.06 97 MET A O 1
ATOM 760 N N . ALA A 1 98 ? 5.463 1.718 -19.830 1.00 89.62 98 ALA A N 1
ATOM 761 C CA . ALA A 1 98 ? 4.910 2.632 -18.839 1.00 89.62 98 ALA A CA 1
ATOM 762 C C . ALA A 1 98 ? 4.512 3.993 -19.434 1.00 89.62 98 ALA A C 1
ATOM 764 O O . ALA A 1 98 ? 3.687 4.693 -18.856 1.00 89.62 98 ALA A O 1
ATOM 765 N N . ALA A 1 99 ? 5.056 4.373 -20.597 1.00 87.06 99 ALA A N 1
ATOM 766 C CA . ALA A 1 99 ? 4.895 5.713 -21.167 1.00 87.06 99 ALA A CA 1
ATOM 767 C C . ALA A 1 99 ? 3.44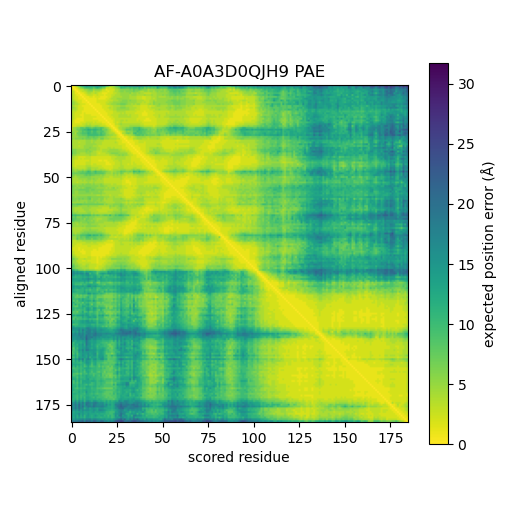0 6.239 -21.223 1.00 87.06 99 ALA A C 1
ATOM 769 O O . ALA A 1 99 ? 3.259 7.411 -20.905 1.00 87.06 99 ALA A O 1
ATOM 770 N N . PRO A 1 100 ? 2.400 5.433 -21.535 1.00 85.44 100 PRO A N 1
ATOM 771 C CA . PRO A 1 100 ? 1.003 5.889 -21.524 1.00 85.44 100 PRO A CA 1
ATOM 772 C C . PRO A 1 100 ? 0.408 6.153 -20.132 1.00 85.44 100 PRO A C 1
ATOM 774 O O . PRO A 1 100 ? -0.618 6.819 -20.031 1.00 85.44 100 PRO A O 1
ATOM 777 N N . PHE A 1 101 ? 1.033 5.655 -19.062 1.00 79.19 101 PHE A N 1
ATOM 778 C CA . PHE A 1 101 ? 0.557 5.767 -17.674 1.00 79.19 101 PHE A CA 1
ATOM 779 C C . PHE A 1 101 ? 1.270 6.864 -16.879 1.00 79.19 101 PHE A C 1
ATOM 781 O O . PHE A 1 101 ? 0.761 7.317 -15.860 1.00 79.19 101 PHE A O 1
ATOM 788 N N . PHE A 1 102 ? 2.412 7.330 -17.381 1.00 77.06 102 PHE A N 1
ATOM 789 C CA . PHE A 1 102 ? 3.185 8.443 -16.841 1.00 77.06 102 PHE A CA 1
ATOM 790 C C . PHE A 1 102 ? 3.010 9.813 -17.539 1.00 77.06 102 PHE A C 1
ATOM 792 O O . PHE A 1 102 ? 3.729 10.737 -17.156 1.00 77.06 102 PHE A O 1
ATOM 799 N N . PRO A 1 103 ? 2.098 10.042 -18.515 1.00 66.25 103 PRO A N 1
ATOM 800 C CA . PRO A 1 103 ? 1.880 11.387 -19.038 1.00 66.25 103 PRO A CA 1
ATOM 801 C C . PRO A 1 103 ? 1.055 12.234 -18.059 1.00 66.25 103 PRO A C 1
ATOM 803 O O . PRO A 1 103 ? 0.976 13.451 -18.211 1.00 66.25 103 PRO A O 1
ATOM 806 N N . LEU A 1 104 ? 0.433 11.597 -17.060 1.00 63.81 104 LEU A N 1
ATOM 807 C CA . LEU A 1 104 ? -0.407 12.218 -16.048 1.00 63.81 104 LEU A CA 1
ATOM 808 C C . LEU A 1 104 ? 0.223 11.981 -14.665 1.00 63.81 104 LEU A C 1
ATOM 810 O O . LEU A 1 104 ? 0.526 10.835 -14.334 1.00 63.81 104 LEU A O 1
ATOM 814 N N . PRO A 1 105 ? 0.417 13.030 -13.845 1.00 69.50 105 PRO A N 1
ATOM 815 C CA . PRO A 1 105 ? 0.878 12.873 -12.468 1.00 69.50 105 PRO A CA 1
ATOM 816 C C . PRO A 1 105 ? -0.062 11.963 -11.669 1.00 69.50 105 PRO A C 1
ATOM 818 O O . PRO A 1 105 ? -1.275 11.998 -11.885 1.00 69.50 105 PRO A O 1
ATOM 821 N N . ILE A 1 106 ? 0.457 11.193 -10.709 1.00 69.19 106 ILE A N 1
ATOM 822 C CA . ILE A 1 106 ? -0.360 10.300 -9.865 1.00 69.19 106 ILE A CA 1
ATOM 823 C C . ILE A 1 106 ? -1.462 11.068 -9.110 1.00 69.19 106 ILE A C 1
ATOM 825 O O . ILE A 1 106 ? -2.556 10.553 -8.869 1.00 69.19 106 ILE A O 1
ATOM 829 N N . GLU A 1 107 ? -1.231 12.351 -8.826 1.00 65.69 107 GLU A N 1
ATOM 830 C CA . GLU A 1 107 ? -2.194 13.293 -8.256 1.00 65.69 107 GLU A CA 1
ATOM 831 C C . GLU A 1 107 ? -3.454 13.453 -9.120 1.00 65.69 107 GLU A C 1
ATOM 833 O O . GLU A 1 107 ? -4.507 13.848 -8.611 1.00 65.69 107 GLU A O 1
ATOM 838 N N . MET A 1 108 ? -3.395 13.128 -10.414 1.00 72.88 108 MET A N 1
ATOM 839 C CA . MET A 1 108 ? -4.575 13.118 -11.273 1.00 72.88 108 MET A CA 1
ATOM 840 C C . MET A 1 108 ? -5.578 12.037 -10.896 1.00 72.88 108 MET A C 1
ATOM 842 O O . MET A 1 108 ? -6.769 12.277 -11.073 1.00 72.88 108 MET A O 1
ATOM 846 N N . PHE A 1 109 ? -5.156 10.919 -10.297 1.00 72.44 109 PHE A N 1
ATOM 847 C CA . PHE A 1 109 ? -6.106 9.966 -9.719 1.00 72.44 109 PHE A CA 1
ATOM 848 C C . PHE A 1 109 ? -6.971 10.661 -8.664 1.00 72.44 109 PHE A C 1
ATOM 850 O O . PHE A 1 109 ? -8.195 10.598 -8.724 1.00 72.44 109 PHE A O 1
ATOM 857 N N . LYS A 1 110 ? -6.350 11.425 -7.754 1.00 74.31 110 LYS A N 1
ATOM 858 C CA . LYS A 1 110 ? -7.079 12.213 -6.752 1.00 74.31 110 LYS A CA 1
ATOM 859 C C . LYS A 1 110 ? -7.975 13.271 -7.395 1.00 74.31 110 LYS A C 1
ATOM 861 O O . LYS A 1 110 ? -9.066 13.507 -6.893 1.00 74.31 110 LYS A O 1
ATOM 866 N N . ARG A 1 111 ? -7.556 13.900 -8.498 1.00 74.75 111 ARG A N 1
ATOM 867 C CA . ARG A 1 111 ? -8.411 14.858 -9.226 1.00 74.75 111 ARG A CA 1
ATOM 868 C C . ARG A 1 111 ? -9.621 14.191 -9.882 1.00 74.75 111 ARG A C 1
ATOM 870 O O . ARG A 1 111 ? -10.694 14.775 -9.863 1.00 74.75 111 ARG A O 1
ATOM 877 N N . ALA A 1 112 ? -9.449 13.000 -10.450 1.00 72.44 112 ALA A N 1
ATOM 878 C CA . ALA A 1 112 ? -10.507 12.281 -11.153 1.00 72.44 112 ALA A CA 1
ATOM 879 C C . ALA A 1 112 ? -11.478 11.566 -10.198 1.00 72.44 112 ALA A C 1
ATOM 881 O O . ALA A 1 112 ? -12.684 11.592 -10.414 1.00 72.44 112 ALA A O 1
ATOM 882 N N . VAL A 1 113 ? -10.956 10.938 -9.142 1.00 76.62 113 VAL A N 1
ATOM 883 C CA . VAL A 1 113 ? -11.709 10.087 -8.201 1.00 76.62 113 VAL A CA 1
ATOM 884 C C . VAL A 1 113 ? -12.070 10.834 -6.906 1.00 76.62 113 VAL A C 1
ATOM 886 O O . VAL A 1 113 ? -12.913 10.387 -6.135 1.00 76.62 113 VAL A O 1
ATOM 889 N N . GLY A 1 114 ? -11.444 11.982 -6.635 1.00 80.75 114 GLY A N 1
ATOM 890 C CA . GLY A 1 114 ? -11.642 12.794 -5.426 1.00 80.75 114 GLY A CA 1
ATOM 891 C C . GLY A 1 114 ? -10.781 12.373 -4.226 1.00 80.75 114 GLY A C 1
ATOM 892 O O . GLY A 1 114 ? -10.577 13.161 -3.302 1.00 80.75 114 GLY A O 1
ATOM 893 N N . VAL A 1 115 ? -10.222 11.159 -4.240 1.00 81.56 115 VAL A N 1
ATOM 894 C CA . VAL A 1 115 ? -9.423 10.578 -3.146 1.00 81.56 115 VAL A CA 1
ATOM 895 C C . VAL A 1 115 ? -8.156 9.900 -3.671 1.00 81.56 115 VAL A C 1
ATOM 897 O O . VAL A 1 115 ? -8.070 9.569 -4.848 1.00 81.56 115 VAL A O 1
ATOM 900 N N . THR A 1 116 ? -7.151 9.693 -2.816 1.00 82.38 116 THR A N 1
ATOM 901 C CA . THR A 1 116 ? -5.927 8.963 -3.198 1.00 82.38 116 THR A CA 1
ATOM 902 C C . THR A 1 116 ? -6.194 7.457 -3.316 1.00 82.38 116 THR A C 1
ATOM 904 O O . THR A 1 116 ? -7.129 6.970 -2.672 1.00 82.38 116 THR A O 1
ATOM 907 N N . PRO A 1 117 ? -5.388 6.686 -4.077 1.00 77.31 117 PRO A N 1
ATOM 908 C CA . PRO A 1 117 ? -5.565 5.233 -4.188 1.00 77.31 117 PRO A CA 1
ATOM 909 C C . PRO A 1 117 ? -5.602 4.526 -2.826 1.00 77.31 117 PRO A C 1
ATOM 911 O O . PRO A 1 117 ? -6.441 3.660 -2.588 1.00 77.31 117 PRO A O 1
ATOM 914 N N . LYS A 1 118 ? -4.760 4.967 -1.885 1.00 80.25 118 LYS A N 1
ATOM 915 C CA . LYS A 1 118 ? -4.756 4.470 -0.508 1.00 80.25 118 LYS A CA 1
ATOM 916 C C . LYS A 1 118 ? -6.070 4.760 0.221 1.00 80.25 118 LYS A C 1
ATOM 918 O O . LYS A 1 118 ? -6.641 3.869 0.843 1.00 80.25 118 LYS A O 1
ATOM 923 N N . THR A 1 119 ? -6.576 5.990 0.130 1.00 83.69 119 THR A N 1
ATOM 924 C CA . THR A 1 119 ? -7.869 6.350 0.735 1.00 83.69 119 THR A CA 1
ATOM 925 C C . THR A 1 119 ? -9.008 5.538 0.120 1.00 83.69 119 THR A C 1
ATOM 927 O O . THR A 1 119 ? -9.878 5.063 0.845 1.00 83.69 119 THR A O 1
ATOM 930 N N . TYR A 1 120 ? -8.977 5.315 -1.195 1.00 81.94 120 TYR A N 1
ATOM 931 C CA . TYR A 1 120 ? -9.939 4.459 -1.885 1.00 81.94 120 TYR A CA 1
ATOM 932 C C . TYR A 1 120 ? -9.900 3.014 -1.360 1.00 81.94 120 TYR A C 1
ATOM 934 O O . TYR A 1 120 ? -10.946 2.446 -1.046 1.00 81.94 120 TYR A O 1
ATOM 942 N N . LEU A 1 121 ? -8.706 2.438 -1.167 1.00 82.31 121 LEU A N 1
ATOM 943 C CA . LEU A 1 121 ? -8.563 1.117 -0.549 1.00 82.31 121 LEU A CA 1
ATOM 944 C C . LEU A 1 121 ? -9.111 1.089 0.884 1.00 82.31 121 LEU A C 1
ATOM 946 O O . LEU A 1 121 ? -9.791 0.137 1.261 1.00 82.31 121 LEU A O 1
ATOM 950 N N . LEU A 1 122 ? -8.836 2.118 1.687 1.00 85.62 122 LEU A N 1
ATOM 951 C CA . LEU A 1 122 ? -9.356 2.207 3.052 1.00 85.62 122 LEU A CA 1
ATOM 952 C C . LEU A 1 122 ? -10.891 2.269 3.076 1.00 85.62 122 LEU A C 1
ATOM 954 O O . LEU A 1 122 ? -11.503 1.603 3.908 1.00 85.62 122 LEU A O 1
ATOM 958 N N . ILE A 1 123 ? -11.513 2.988 2.135 1.00 89.94 123 ILE A N 1
ATOM 959 C CA . ILE A 1 123 ? -12.972 2.980 1.949 1.00 89.94 123 ILE A CA 1
ATOM 960 C C . ILE A 1 123 ? -13.451 1.572 1.580 1.00 89.94 123 ILE A C 1
ATOM 962 O O . ILE A 1 123 ? -14.439 1.105 2.139 1.00 89.94 123 ILE A O 1
ATOM 966 N N . HIS A 1 124 ? -12.749 0.862 0.696 1.00 85.94 124 HIS A N 1
ATOM 967 C CA . HIS A 1 124 ? -13.100 -0.513 0.336 1.00 85.94 124 HIS A CA 1
ATOM 968 C C . HIS A 1 124 ? -13.033 -1.470 1.539 1.00 85.94 124 HIS A C 1
ATOM 970 O O . HIS A 1 124 ? -13.979 -2.222 1.777 1.00 85.94 124 HIS A O 1
ATOM 976 N N . ARG A 1 125 ? -11.963 -1.408 2.346 1.00 89.62 125 ARG A N 1
ATOM 977 C CA . ARG A 1 125 ? -11.836 -2.186 3.595 1.00 89.62 125 ARG A CA 1
ATOM 978 C C . ARG A 1 125 ? -12.939 -1.839 4.595 1.00 89.62 125 ARG A C 1
ATOM 980 O O . ARG A 1 125 ? -13.528 -2.740 5.186 1.00 89.62 125 ARG A O 1
ATOM 987 N N . PHE A 1 126 ? -13.266 -0.553 4.733 1.00 94.06 126 PHE A N 1
ATOM 988 C CA . PHE A 1 126 ? -14.370 -0.087 5.570 1.00 94.06 126 PHE A CA 1
ATOM 989 C C . PHE A 1 126 ? -15.720 -0.638 5.092 1.00 94.06 126 PHE A C 1
ATOM 991 O O . PHE A 1 126 ? -16.481 -1.169 5.895 1.00 94.06 126 PHE A O 1
ATOM 998 N N . GLN A 1 127 ? -16.000 -0.585 3.788 1.00 95.25 127 GLN A N 1
ATOM 999 C CA . GLN A 1 127 ? -17.225 -1.140 3.207 1.00 95.25 127 GLN A CA 1
ATOM 1000 C C . GLN A 1 127 ? -17.317 -2.658 3.403 1.00 95.25 127 GLN A C 1
ATOM 1002 O O . GLN A 1 127 ? -18.383 -3.164 3.750 1.00 95.25 127 GLN A O 1
ATOM 1007 N N . LYS A 1 128 ? -16.200 -3.384 3.265 1.00 93.06 128 LYS A N 1
ATOM 1008 C CA . LYS A 1 128 ? -16.131 -4.813 3.598 1.00 93.06 128 LYS A CA 1
ATOM 1009 C C . LYS A 1 128 ? -16.447 -5.057 5.076 1.00 93.06 128 LYS A C 1
ATOM 1011 O O . LYS A 1 128 ? -17.249 -5.934 5.378 1.00 93.06 128 LYS A O 1
ATOM 1016 N N . ALA A 1 129 ? -15.885 -4.258 5.984 1.00 94.38 129 ALA A N 1
ATOM 1017 C CA . ALA A 1 129 ? -16.169 -4.365 7.414 1.00 94.38 129 ALA A CA 1
ATOM 1018 C C . ALA A 1 129 ? -17.645 -4.102 7.734 1.00 94.38 129 ALA A C 1
ATOM 1020 O O . ALA A 1 129 ? -18.246 -4.871 8.475 1.00 94.38 129 ALA A O 1
ATOM 1021 N N . VAL A 1 130 ? -18.249 -3.071 7.135 1.00 94.75 130 VAL A N 1
ATOM 1022 C CA . VAL A 1 130 ? -19.685 -2.779 7.267 1.00 94.75 130 VAL A CA 1
ATOM 1023 C C . VAL A 1 130 ? -20.533 -3.973 6.804 1.00 94.75 130 VAL A C 1
ATOM 1025 O O . VAL A 1 130 ? -21.437 -4.390 7.520 1.00 94.75 130 VAL A O 1
ATOM 1028 N N . GLN A 1 131 ? -20.204 -4.591 5.667 1.00 93.25 131 GLN A N 1
ATOM 1029 C CA . GLN A 1 131 ? -20.903 -5.788 5.177 1.00 93.25 131 GLN A CA 1
ATOM 1030 C C . GLN A 1 131 ? -20.721 -7.013 6.086 1.00 93.25 131 GLN A C 1
ATOM 1032 O O . GLN A 1 131 ? -21.672 -7.755 6.320 1.00 93.25 131 GLN A O 1
ATOM 1037 N N . GLU A 1 132 ? -19.515 -7.243 6.600 1.00 93.38 132 GLU A N 1
ATOM 1038 C CA . GLU A 1 132 ? -19.224 -8.367 7.495 1.00 93.38 132 GLU A CA 1
ATOM 1039 C C . GLU A 1 132 ? -19.898 -8.208 8.864 1.00 93.38 132 GLU A C 1
ATOM 1041 O O . GLU A 1 132 ? -20.382 -9.190 9.428 1.00 93.38 132 GLU A O 1
ATOM 104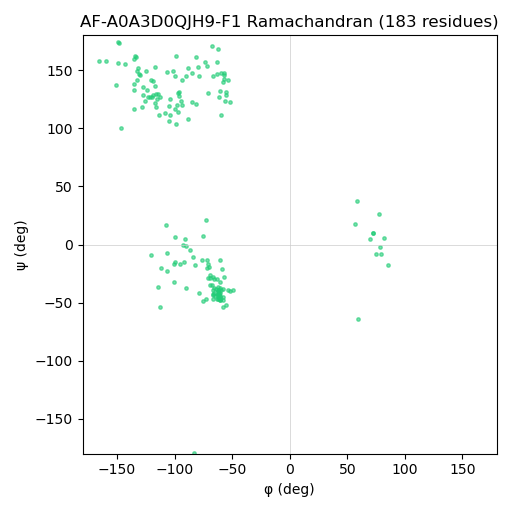6 N N . ILE A 1 133 ? -20.015 -6.977 9.369 1.00 93.31 133 ILE A N 1
ATOM 1047 C CA . ILE A 1 133 ? -20.779 -6.656 10.583 1.00 93.31 133 ILE A CA 1
ATOM 1048 C C . ILE A 1 133 ? -22.263 -7.023 10.431 1.00 93.31 133 ILE A C 1
ATOM 1050 O O . ILE A 1 133 ? -22.897 -7.424 11.407 1.00 93.31 133 ILE A O 1
ATOM 1054 N N . GLU A 1 134 ? -22.840 -6.930 9.230 1.00 88.75 134 GLU A N 1
ATOM 1055 C CA . GLU A 1 134 ? -24.220 -7.387 9.000 1.00 88.75 134 GLU A CA 1
ATOM 1056 C C . GLU A 1 134 ? -24.369 -8.908 9.070 1.00 88.75 134 GLU A C 1
ATOM 1058 O O . GLU A 1 134 ? -25.439 -9.412 9.407 1.00 88.75 134 GLU A O 1
ATOM 1063 N N . ARG A 1 135 ? -23.299 -9.651 8.782 1.00 87.50 135 ARG A N 1
ATOM 1064 C CA . ARG A 1 135 ? -23.311 -11.119 8.725 1.00 87.50 135 ARG A CA 1
ATOM 1065 C C . ARG A 1 135 ? -22.950 -11.783 10.051 1.00 87.50 135 ARG A C 1
ATOM 1067 O O . ARG A 1 135 ? -23.171 -12.983 10.200 1.00 87.50 135 ARG A O 1
ATOM 1074 N N . ARG A 1 136 ? -22.376 -11.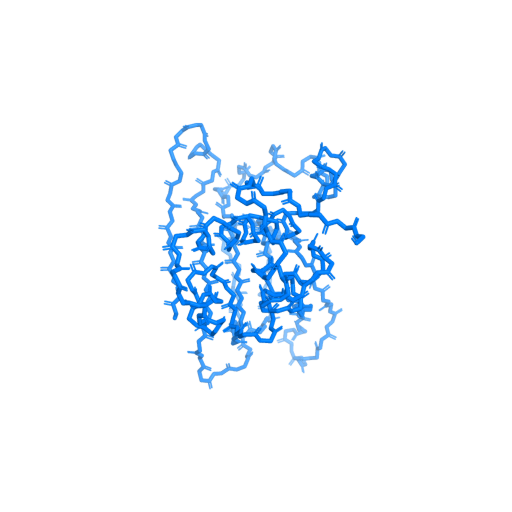041 11.003 1.00 87.44 136 ARG A N 1
ATOM 1075 C CA . ARG A 1 136 ? -21.857 -11.585 12.267 1.00 87.44 136 ARG A CA 1
ATOM 1076 C C . ARG A 1 136 ? -22.783 -11.253 13.441 1.00 87.44 136 ARG A C 1
ATOM 1078 O O . ARG A 1 136 ? -22.940 -10.079 13.761 1.00 87.44 136 ARG A O 1
ATOM 1085 N N . PRO A 1 137 ? -23.345 -12.260 14.137 1.00 78.25 137 PRO A N 1
ATOM 1086 C CA . PRO A 1 137 ? -24.168 -12.022 15.324 1.00 78.25 137 PRO A CA 1
ATOM 1087 C C . PRO A 1 137 ? -23.347 -11.550 16.535 1.00 78.25 137 PRO A C 1
ATOM 1089 O O . PRO A 1 137 ? -23.862 -10.803 17.358 1.00 78.25 137 PRO A O 1
ATOM 1092 N N . ASN A 1 138 ? -22.069 -11.941 16.623 1.00 86.50 138 ASN A N 1
ATOM 1093 C CA . ASN A 1 138 ? -21.140 -11.506 17.666 1.00 86.50 138 ASN A CA 1
ATOM 1094 C C . ASN A 1 138 ? -19.953 -10.779 17.032 1.00 86.50 138 ASN A C 1
ATOM 1096 O O . ASN A 1 138 ? -19.302 -11.315 16.131 1.00 86.50 138 ASN A O 1
ATOM 1100 N N . LEU A 1 139 ? -19.668 -9.568 17.510 1.00 87.56 139 LEU A N 1
ATOM 1101 C CA . LEU A 1 139 ? -18.578 -8.751 16.993 1.00 87.56 139 LEU A CA 1
ATOM 1102 C C . LEU A 1 139 ? -17.270 -9.062 17.727 1.00 87.56 139 LEU A C 1
ATOM 1104 O O . LEU A 1 139 ? -17.072 -8.638 18.862 1.00 87.56 139 LEU A O 1
ATOM 1108 N N . ASP A 1 140 ? -16.358 -9.741 17.041 1.00 93.94 140 ASP A N 1
ATOM 1109 C CA . ASP A 1 140 ? -14.944 -9.776 17.407 1.00 93.94 140 ASP A CA 1
ATOM 1110 C C . ASP A 1 140 ? -14.187 -8.774 16.527 1.00 93.94 140 ASP A C 1
ATOM 1112 O O . ASP A 1 140 ? -13.953 -9.016 15.342 1.00 93.94 140 ASP A O 1
ATOM 1116 N N . CYS A 1 141 ? -13.831 -7.622 17.100 1.00 92.81 141 CYS A N 1
ATOM 1117 C CA . CYS A 1 141 ? -13.122 -6.566 16.380 1.00 92.81 141 CYS A CA 1
ATOM 1118 C C . CYS A 1 141 ? -11.708 -6.976 15.952 1.00 92.81 141 CYS A C 1
ATOM 1120 O O . CYS A 1 141 ? -11.226 -6.456 14.948 1.00 92.81 141 CYS A O 1
ATOM 1122 N N . ALA A 1 142 ? -11.036 -7.861 16.693 1.00 92.25 142 ALA A N 1
ATOM 1123 C CA . ALA A 1 142 ? -9.693 -8.307 16.343 1.00 92.25 142 ALA A CA 1
ATOM 1124 C C . ALA A 1 142 ? -9.747 -9.244 15.133 1.00 92.25 142 ALA A C 1
ATOM 1126 O O . ALA A 1 142 ? -9.033 -9.026 14.155 1.00 92.25 142 ALA A O 1
ATOM 1127 N N . GLN A 1 143 ? -10.660 -10.217 15.145 1.00 92.31 143 GLN A N 1
ATOM 1128 C CA . GLN A 1 143 ? -10.845 -11.109 14.002 1.00 92.31 143 GLN A CA 1
ATOM 1129 C C . GLN A 1 143 ? -11.390 -10.360 12.778 1.00 92.31 143 GLN A C 1
ATOM 1131 O O . GLN A 1 143 ? -10.897 -10.540 11.667 1.00 92.31 143 GLN A O 1
ATOM 1136 N N . LEU A 1 144 ? -12.363 -9.464 12.972 1.00 93.06 144 LEU A N 1
ATOM 1137 C CA . LEU A 1 144 ? -12.919 -8.657 11.885 1.00 93.06 144 LEU A CA 1
ATOM 1138 C C . LEU A 1 144 ? -11.862 -7.757 11.232 1.00 93.06 144 LEU A C 1
ATOM 1140 O O . LEU A 1 144 ? -11.874 -7.603 10.010 1.00 93.06 144 LEU A O 1
ATOM 1144 N N . ALA A 1 145 ? -10.953 -7.179 12.026 1.00 90.19 145 ALA A N 1
ATOM 1145 C CA . ALA A 1 145 ? -9.835 -6.395 11.513 1.00 90.19 145 ALA A CA 1
ATOM 1146 C C . ALA A 1 145 ? -9.008 -7.219 10.517 1.00 90.19 145 ALA A C 1
ATOM 1148 O O . ALA A 1 145 ? -8.833 -6.789 9.375 1.00 90.19 145 ALA A O 1
ATOM 1149 N N . LEU A 1 146 ? -8.593 -8.425 10.913 1.00 86.25 146 LEU A N 1
ATOM 1150 C CA . LEU A 1 146 ? -7.821 -9.335 10.063 1.00 86.25 146 LEU A CA 1
ATOM 1151 C C . LEU A 1 146 ? -8.593 -9.711 8.792 1.00 86.25 146 LEU A C 1
ATOM 1153 O O . LEU A 1 146 ? -8.072 -9.576 7.684 1.00 86.25 146 LEU A O 1
ATOM 1157 N N . ASP A 1 147 ? -9.865 -10.087 8.929 1.00 86.62 147 ASP A N 1
ATOM 1158 C CA . ASP A 1 147 ? -10.705 -10.498 7.797 1.00 86.62 147 ASP A CA 1
ATOM 1159 C C . ASP A 1 147 ? -10.927 -9.357 6.790 1.00 86.62 147 ASP A C 1
ATOM 1161 O O . ASP A 1 147 ? -11.087 -9.583 5.584 1.00 86.62 147 ASP A O 1
ATOM 1165 N N . CYS A 1 148 ? -10.916 -8.111 7.266 1.00 86.62 148 CYS A N 1
ATOM 1166 C CA . CYS A 1 148 ? -11.067 -6.912 6.445 1.00 86.62 148 CYS A CA 1
ATOM 1167 C C . CYS A 1 148 ? -9.732 -6.337 5.947 1.00 86.62 148 CYS A C 1
ATOM 1169 O O . CYS A 1 148 ? -9.725 -5.307 5.270 1.00 86.62 148 CYS A O 1
ATOM 1171 N N . GLY A 1 149 ? -8.612 -7.012 6.219 1.00 78.00 149 GLY A N 1
ATOM 1172 C CA . GLY A 1 149 ? -7.284 -6.621 5.748 1.00 78.00 149 GLY A CA 1
ATOM 1173 C C . GLY A 1 149 ? -6.663 -5.461 6.528 1.00 78.00 149 GLY A C 1
ATOM 1174 O O . GLY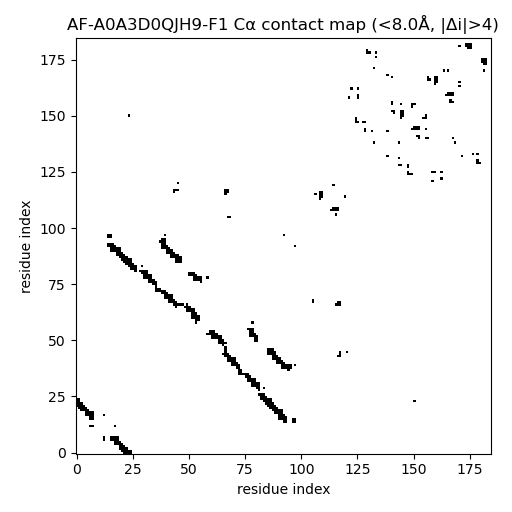 A 1 149 ? -5.859 -4.714 5.968 1.00 78.00 149 GLY A O 1
ATOM 1175 N N . TYR A 1 150 ? -7.051 -5.272 7.790 1.00 83.62 150 TYR A N 1
ATOM 1176 C CA . TYR A 1 150 ? -6.376 -4.381 8.731 1.00 83.62 150 TYR A CA 1
ATOM 1177 C C . TYR A 1 150 ? -5.288 -5.139 9.496 1.00 83.62 150 TYR A C 1
ATOM 1179 O O . TYR A 1 1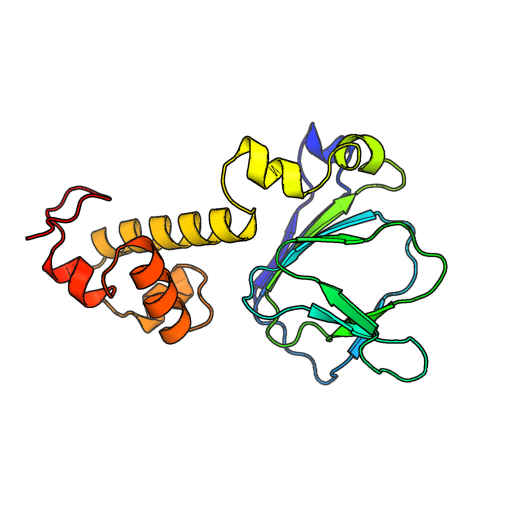50 ? -5.456 -6.305 9.835 1.00 83.62 150 TYR A O 1
ATOM 1187 N N . PHE A 1 151 ? -4.189 -4.439 9.786 1.00 75.69 151 PHE A N 1
ATOM 1188 C CA . PHE A 1 151 ? -3.041 -4.978 10.518 1.00 75.69 151 PHE A CA 1
ATOM 1189 C C . PHE A 1 151 ? -3.400 -5.457 11.931 1.00 75.69 151 PHE A C 1
ATOM 1191 O O . PHE A 1 151 ? -3.050 -6.562 12.331 1.00 75.69 151 PHE A O 1
ATOM 1198 N N . ASP A 1 152 ? -4.122 -4.623 12.680 1.00 83.88 152 ASP A N 1
ATOM 1199 C CA . ASP A 1 152 ? -4.574 -4.936 14.027 1.00 83.88 152 ASP A CA 1
ATOM 1200 C C . ASP A 1 152 ? -5.910 -4.249 14.342 1.00 83.88 152 ASP A C 1
ATOM 1202 O O . ASP A 1 152 ? -6.448 -3.446 13.565 1.00 83.88 152 ASP A O 1
ATOM 1206 N N . GLN A 1 153 ? -6.448 -4.576 15.516 1.00 92.56 153 GLN A N 1
ATOM 1207 C CA . GLN A 1 153 ? -7.691 -4.009 16.020 1.00 92.56 153 GLN A CA 1
ATOM 1208 C C . GLN A 1 153 ? -7.618 -2.484 16.197 1.00 92.56 153 GLN A C 1
ATOM 1210 O O . GLN A 1 153 ? -8.603 -1.797 15.931 1.00 92.56 153 GLN A O 1
ATOM 1215 N N . SER A 1 154 ? -6.486 -1.935 16.638 1.00 91.69 154 SER A N 1
ATOM 1216 C CA . SER A 1 154 ? -6.335 -0.498 16.906 1.00 91.69 154 SER A CA 1
ATOM 1217 C C . SER A 1 154 ? -6.414 0.316 15.615 1.00 91.69 154 SER A C 1
ATOM 1219 O O . SER A 1 154 ? -7.167 1.291 15.535 1.00 91.69 154 SER A O 1
ATOM 1221 N N . HIS A 1 155 ? -5.699 -0.121 14.579 1.00 86.94 155 HIS A N 1
ATOM 1222 C CA . HIS A 1 155 ? -5.736 0.463 13.244 1.00 86.94 155 HIS A CA 1
ATOM 1223 C C . HIS A 1 155 ? -7.133 0.338 12.622 1.00 86.94 155 HIS A C 1
ATOM 1225 O O . HIS A 1 155 ? -7.657 1.316 12.080 1.00 86.94 155 HIS A O 1
ATOM 1231 N N . PHE A 1 156 ? -7.782 -0.822 12.770 1.00 92.81 156 PHE A N 1
ATOM 1232 C CA . PHE A 1 156 ? -9.168 -1.019 12.345 1.00 92.81 156 PHE A CA 1
ATOM 1233 C C . PHE A 1 156 ? -10.128 -0.038 13.022 1.00 92.81 156 PHE A C 1
ATOM 1235 O O . PHE A 1 156 ? -10.844 0.683 12.331 1.00 92.81 156 PHE A O 1
ATOM 1242 N N . VAL A 1 157 ? -10.129 0.037 14.355 1.00 95.62 157 VAL A N 1
ATOM 1243 C CA . VAL A 1 157 ? -11.043 0.907 15.112 1.00 95.62 157 VAL A CA 1
ATOM 1244 C C . VAL A 1 157 ? -10.822 2.375 14.752 1.00 95.62 157 VAL A C 1
ATOM 1246 O O . VAL A 1 157 ? -11.795 3.106 14.557 1.00 95.62 157 VAL A O 1
ATOM 1249 N N . HIS A 1 158 ? -9.566 2.808 14.611 1.00 93.81 158 HIS A N 1
ATOM 1250 C CA . HIS A 1 158 ? -9.247 4.177 14.211 1.00 93.81 158 HIS A CA 1
ATOM 1251 C C . HIS A 1 158 ? -9.758 4.492 12.797 1.00 93.81 158 HIS A C 1
ATOM 1253 O O . HIS A 1 158 ? -10.421 5.509 12.585 1.00 93.81 158 HIS A O 1
ATOM 1259 N N . SER A 1 159 ? -9.511 3.596 11.838 1.00 92.69 159 SER A N 1
ATOM 1260 C CA . SER A 1 159 ? -9.971 3.741 10.454 1.00 92.69 159 SER A CA 1
ATOM 1261 C C . SER A 1 159 ? -11.500 3.710 10.343 1.00 92.69 159 SER A C 1
ATOM 1263 O O . SER A 1 159 ? -12.095 4.565 9.689 1.00 92.69 159 SER A O 1
ATOM 1265 N N . PHE A 1 160 ? -12.162 2.784 11.039 1.00 95.88 160 PHE A N 1
ATOM 1266 C CA . PHE A 1 160 ? -13.619 2.659 11.047 1.00 95.88 160 PHE A CA 1
ATOM 1267 C C . PHE A 1 160 ? -14.281 3.911 11.630 1.00 95.88 160 PHE A C 1
ATOM 1269 O O . PHE A 1 160 ? -15.234 4.441 11.051 1.00 95.88 160 PHE A O 1
ATOM 1276 N N . LYS A 1 161 ? -13.728 4.444 12.728 1.00 96.06 161 LYS A N 1
ATOM 1277 C CA . LYS A 1 161 ? -14.189 5.700 13.329 1.00 96.06 161 LYS A CA 1
ATOM 1278 C C . LYS A 1 161 ? -13.949 6.899 12.427 1.00 96.06 161 LYS A C 1
ATOM 1280 O O . LYS A 1 161 ? -14.812 7.768 12.347 1.00 96.06 161 LYS A O 1
ATOM 1285 N N . ARG A 1 162 ? -12.831 6.936 11.701 1.00 95.12 162 ARG A N 1
ATOM 1286 C CA . ARG A 1 162 ? -12.549 7.993 10.722 1.00 95.12 162 ARG A CA 1
ATOM 1287 C C . ARG A 1 162 ? -13.625 8.083 9.633 1.00 95.12 162 ARG A C 1
ATOM 1289 O O . ARG A 1 162 ? -13.950 9.195 9.231 1.00 95.12 162 ARG A O 1
ATOM 1296 N N . PHE A 1 163 ? -14.164 6.957 9.159 1.00 94.56 163 PHE A N 1
ATOM 1297 C CA . PHE A 1 163 ? -15.174 6.957 8.090 1.00 94.56 163 PHE A CA 1
ATOM 1298 C C . PHE A 1 163 ? -16.617 7.032 8.587 1.00 94.56 163 PHE A C 1
ATOM 1300 O O . PHE A 1 163 ? -17.435 7.691 7.953 1.00 94.56 163 PHE A O 1
ATOM 1307 N N . SER A 1 164 ? -16.943 6.368 9.697 1.00 94.69 164 SER A N 1
ATOM 1308 C CA . SER A 1 164 ? -18.322 6.307 10.207 1.00 94.69 164 SER A CA 1
ATOM 1309 C C . SER A 1 164 ? -18.641 7.347 11.283 1.00 94.69 164 SER A C 1
ATOM 1311 O O . SER A 1 164 ? -19.809 7.566 11.582 1.00 94.69 164 SER A O 1
ATOM 1313 N N . GLY A 1 165 ? -17.625 7.954 11.905 1.00 95.44 165 GLY A N 1
ATOM 1314 C CA . GLY A 1 165 ? -17.768 8.756 13.124 1.00 95.44 165 GLY A CA 1
ATOM 1315 C C . GLY A 1 165 ? -17.877 7.928 14.413 1.00 95.44 165 GLY A C 1
ATOM 1316 O O . GLY A 1 165 ? -17.782 8.489 15.505 1.00 95.44 165 GLY A O 1
ATOM 1317 N N . PHE A 1 166 ? -18.002 6.602 14.308 1.00 95.12 166 PHE A N 1
ATOM 1318 C CA . PHE A 1 166 ? -18.261 5.688 15.420 1.00 95.12 166 PHE A CA 1
ATOM 1319 C C . PHE A 1 166 ? -17.202 4.588 15.502 1.00 95.12 166 PHE A C 1
ATOM 1321 O O . PHE A 1 166 ? -16.649 4.146 14.499 1.00 95.12 166 PHE A O 1
ATOM 1328 N N . THR A 1 167 ? -16.915 4.097 16.699 1.00 95.69 167 THR A N 1
ATOM 1329 C CA . THR A 1 167 ? -16.218 2.813 16.839 1.00 95.69 167 THR A CA 1
ATOM 1330 C C . THR A 1 167 ? -17.086 1.678 16.271 1.00 95.69 167 THR A C 1
ATOM 1332 O O . THR A 1 167 ? -18.311 1.814 16.220 1.00 95.69 167 THR A O 1
ATOM 1335 N N . PRO A 1 168 ? -16.500 0.534 15.875 1.00 95.25 168 PRO A N 1
ATOM 1336 C CA . PRO A 1 168 ? -17.269 -0.613 15.384 1.00 95.25 168 PRO A CA 1
ATOM 1337 C C . PRO A 1 168 ? -18.395 -1.044 16.340 1.00 95.25 168 PRO A C 1
ATOM 1339 O O . PRO A 1 168 ? -19.510 -1.318 15.905 1.00 95.25 168 PRO A O 1
ATOM 1342 N N . THR A 1 169 ? -18.137 -1.031 17.651 1.00 93.81 169 THR A N 1
ATOM 1343 C CA . THR A 1 169 ? -19.135 -1.372 18.674 1.00 93.81 169 THR A CA 1
ATOM 1344 C C . THR A 1 169 ? -20.269 -0.345 18.742 1.00 93.81 169 THR A C 1
ATOM 1346 O O . THR A 1 169 ? -21.436 -0.722 18.794 1.00 93.81 169 THR A O 1
ATOM 1349 N N . GLU A 1 170 ? -19.957 0.955 18.694 1.00 94.31 170 GLU A N 1
ATOM 1350 C CA . GLU A 1 170 ? -20.975 2.018 18.646 1.00 94.31 170 GLU A CA 1
ATOM 1351 C C . GLU A 1 170 ? -21.815 1.949 17.365 1.00 94.31 170 GLU A C 1
ATOM 1353 O O . GLU A 1 170 ? -23.026 2.161 17.412 1.00 94.31 170 GLU A O 1
ATOM 1358 N N . TYR A 1 171 ? -21.188 1.624 16.232 1.00 94.81 171 TYR A N 1
ATOM 1359 C CA . TYR A 1 171 ? -21.868 1.422 14.955 1.00 94.81 171 TYR A CA 1
ATOM 1360 C C . TYR A 1 171 ? -22.885 0.279 15.038 1.00 94.81 171 TYR A C 1
ATOM 1362 O O . TYR A 1 171 ? -24.036 0.458 14.645 1.00 94.81 171 TYR A O 1
ATOM 1370 N N . VAL A 1 172 ? -22.497 -0.869 15.609 1.00 93.12 172 VAL A N 1
ATOM 1371 C CA . VAL A 1 172 ? -23.399 -2.020 15.804 1.00 93.12 172 VAL A CA 1
ATOM 1372 C C . VAL A 1 172 ? -24.600 -1.669 16.677 1.00 93.12 172 VAL A C 1
ATOM 1374 O O . VAL A 1 172 ? -25.709 -2.092 16.369 1.00 93.12 172 VAL A O 1
ATOM 1377 N N . SER A 1 173 ? -24.416 -0.869 17.725 1.00 92.12 173 SER A N 1
ATOM 1378 C CA . SER A 1 173 ? -25.529 -0.445 18.585 1.00 92.12 173 SER A CA 1
ATOM 1379 C C . SER A 1 173 ? -26.491 0.537 17.906 1.00 92.12 173 SER A C 1
ATOM 1381 O O . SER A 1 173 ? -27.610 0.711 18.381 1.00 92.12 173 SER A O 1
ATOM 1383 N N . ARG A 1 174 ? -26.064 1.207 16.827 1.00 91.62 174 ARG A N 1
ATOM 1384 C CA . ARG A 1 174 ? -26.841 2.254 16.142 1.00 91.62 174 ARG A CA 1
ATOM 1385 C C . ARG A 1 174 ? -27.420 1.821 14.802 1.00 91.62 174 ARG A C 1
ATOM 1387 O O . ARG A 1 174 ? -28.365 2.455 14.342 1.00 91.62 174 ARG A O 1
ATOM 1394 N N . LYS A 1 175 ? -26.850 0.811 14.143 1.00 89.50 175 LYS A N 1
ATOM 1395 C CA . LYS A 1 175 ? -27.283 0.401 12.802 1.00 89.50 175 LYS A CA 1
ATOM 1396 C C . LYS A 1 175 ? -28.788 0.117 12.771 1.00 89.50 175 LYS A C 1
ATOM 1398 O O . LYS A 1 175 ? -29.347 -0.461 13.698 1.00 89.50 175 LYS A O 1
ATOM 1403 N N . ASN A 1 176 ? -29.445 0.506 11.685 1.00 87.69 176 ASN A N 1
ATOM 1404 C CA . ASN A 1 176 ? -30.898 0.377 11.518 1.00 87.69 176 ASN A CA 1
ATOM 1405 C C . ASN A 1 176 ? -31.291 -0.725 10.514 1.00 87.69 176 ASN A C 1
ATOM 1407 O O . ASN A 1 176 ? -32.407 -0.726 10.002 1.00 87.69 176 ASN A O 1
ATOM 1411 N N . GLY A 1 177 ? -30.365 -1.637 10.197 1.00 84.12 177 GLY A N 1
ATOM 1412 C CA . GLY A 1 177 ? -30.555 -2.696 9.201 1.00 84.12 177 GLY A CA 1
ATOM 1413 C C . GLY A 1 177 ? -30.415 -2.239 7.744 1.00 84.12 177 GLY A C 1
ATOM 1414 O O . GLY A 1 177 ? -30.479 -3.073 6.844 1.00 84.12 177 GLY A O 1
ATOM 1415 N N . ILE A 1 178 ? -30.190 -0.944 7.491 1.00 87.81 178 ILE A N 1
ATOM 1416 C CA . ILE A 1 178 ? -29.890 -0.420 6.157 1.00 87.81 178 ILE A CA 1
ATOM 1417 C C . ILE A 1 178 ? -28.375 -0.223 6.039 1.00 87.81 178 ILE A C 1
ATOM 1419 O O . ILE A 1 178 ? -27.776 0.600 6.732 1.00 87.81 178 ILE A O 1
ATOM 1423 N N . LEU A 1 179 ? -27.748 -0.971 5.128 1.00 87.00 179 LEU A N 1
ATOM 1424 C CA . LEU A 1 179 ? -26.307 -0.902 4.881 1.00 87.00 179 LEU A CA 1
ATOM 1425 C C . LEU A 1 179 ? -25.880 0.539 4.561 1.00 87.00 179 LEU A C 1
ATOM 1427 O O . LEU A 1 179 ? -26.473 1.170 3.692 1.00 87.00 179 LEU A O 1
ATOM 1431 N N . ASN A 1 180 ? -24.824 1.029 5.214 1.00 88.12 180 ASN A N 1
ATOM 1432 C CA . ASN A 1 180 ? -24.282 2.392 5.076 1.00 88.12 180 ASN A CA 1
ATOM 1433 C C . ASN A 1 180 ? -25.131 3.544 5.645 1.00 88.12 180 ASN A C 1
ATOM 1435 O O . ASN A 1 180 ? -24.704 4.693 5.535 1.00 88.12 180 ASN A O 1
ATOM 1439 N N . TYR A 1 181 ? -26.260 3.279 6.308 1.00 91.06 181 TYR A N 1
ATOM 1440 C CA . TYR A 1 181 ? -27.062 4.320 6.959 1.00 91.06 181 TYR A CA 1
ATOM 1441 C C . TYR A 1 181 ? -27.103 4.095 8.470 1.00 91.06 181 TYR A C 1
ATOM 1443 O O . TYR A 1 181 ? -27.542 3.056 8.954 1.00 91.06 181 TYR A O 1
ATOM 1451 N N . VAL A 1 182 ? -26.647 5.091 9.230 1.00 91.06 182 VAL A N 1
ATOM 1452 C CA . VAL A 1 182 ? -26.642 5.054 10.696 1.00 91.06 182 VAL A CA 1
ATOM 1453 C C . VAL A 1 182 ? -27.370 6.290 11.216 1.00 91.06 182 VAL A C 1
ATOM 1455 O O . VAL A 1 182 ? -26.973 7.405 10.872 1.00 91.06 182 VAL A O 1
ATOM 1458 N N . PRO A 1 183 ? -28.421 6.127 12.034 1.00 89.44 183 PRO A N 1
ATOM 1459 C CA . PRO A 1 183 ? -29.057 7.230 12.734 1.00 89.44 183 PRO A CA 1
ATOM 1460 C C . PRO A 1 183 ? -28.054 8.027 13.579 1.00 89.44 183 PRO A C 1
ATOM 1462 O O . PRO A 1 183 ? -27.304 7.481 14.396 1.00 89.44 183 PRO A O 1
ATOM 1465 N N . VAL A 1 184 ? -28.077 9.342 13.383 1.00 89.31 184 VAL A N 1
ATOM 1466 C CA . VAL A 1 184 ? -27.349 10.336 14.174 1.00 89.31 184 VAL A CA 1
ATOM 1467 C C . VAL A 1 184 ? -28.379 11.209 14.891 1.00 89.31 184 VAL A C 1
ATOM 1469 O O . VAL A 1 184 ? -29.271 11.749 14.240 1.00 89.31 184 VAL A O 1
ATOM 1472 N N . GLY A 1 185 ? -28.272 11.312 16.219 1.00 75.56 185 GLY A N 1
ATOM 1473 C CA . GLY A 1 185 ? -29.290 11.905 17.097 1.00 75.56 185 GLY A CA 1
ATOM 1474 C C . GLY A 1 185 ? -29.755 10.893 18.121 1.00 75.56 185 GLY A C 1
ATOM 1475 O O . GLY A 1 185 ? -30.886 10.394 17.964 1.00 75.56 185 GLY A O 1
#

Radius of gyration: 19.15 Å; Cα contacts (8 Å, |Δi|>4): 309; chains: 1; bounding box: 58×28×42 Å